Protein AF-0000000071360911 (afdb_homodimer)

Structure (mmCIF, N/CA/C/O backbone):
data_AF-0000000071360911-model_v1
#
loop_
_entity.id
_entity.type
_entity.pdbx_description
1 polymer 'Cystatin-like protein'
#
loop_
_atom_site.group_PDB
_atom_site.id
_atom_site.type_symbol
_atom_site.label_atom_id
_atom_site.label_alt_id
_atom_site.label_comp_id
_atom_site.label_asym_id
_atom_site.label_entity_id
_atom_site.label_seq_id
_atom_site.pdbx_PDB_ins_code
_atom_site.Cartn_x
_atom_site.Cartn_y
_atom_site.Cartn_z
_atom_site.occupancy
_atom_site.B_iso_or_equiv
_atom_site.auth_seq_id
_atom_site.auth_comp_id
_atom_site.auth_asym_id
_atom_site.auth_atom_id
_atom_site.pdbx_PDB_model_num
ATOM 1 N N . MET A 1 1 ? -23.578 -20.344 20.391 1 21.69 1 MET A N 1
ATOM 2 C CA . MET A 1 1 ? -23.25 -18.938 20.172 1 21.69 1 MET A CA 1
ATOM 3 C C . MET A 1 1 ? -22.406 -18.766 18.906 1 21.69 1 MET A C 1
ATOM 5 O O . MET A 1 1 ? -21.266 -19.25 18.859 1 21.69 1 MET A O 1
ATOM 9 N N . ARG A 1 2 ? -22.969 -18.875 17.734 1 25.45 2 ARG A N 1
ATOM 10 C CA . ARG A 1 2 ? -22.375 -18.75 16.422 1 25.45 2 ARG A CA 1
ATOM 11 C C . ARG A 1 2 ? -21.625 -17.438 16.266 1 25.45 2 ARG A C 1
ATOM 13 O O . ARG A 1 2 ? -22.188 -16.359 16.516 1 25.45 2 ARG A O 1
ATOM 20 N N . GLY A 1 3 ? -20.453 -17.375 16.688 1 26.23 3 GLY A N 1
ATOM 21 C CA . GLY A 1 3 ? -19.672 -16.156 16.641 1 26.23 3 GLY A CA 1
ATOM 22 C C . GLY A 1 3 ? -19.875 -15.367 15.352 1 26.23 3 GLY A C 1
ATOM 23 O O . GLY A 1 3 ? -19.766 -15.914 14.258 1 26.23 3 GLY A O 1
ATOM 24 N N . VAL A 1 4 ? -20.797 -14.438 15.438 1 27.3 4 VAL A N 1
ATOM 25 C CA . VAL A 1 4 ? -21.031 -13.469 14.367 1 27.3 4 VAL A CA 1
ATOM 26 C C . VAL A 1 4 ? -19.703 -12.906 13.875 1 27.3 4 VAL A C 1
ATOM 28 O O . VAL A 1 4 ? -18.938 -12.305 14.648 1 27.3 4 VAL A O 1
ATOM 31 N N . LEU A 1 5 ? -19.062 -13.656 13.188 1 29.39 5 LEU A N 1
ATOM 32 C CA . LEU A 1 5 ? -17.906 -13.07 12.5 1 29.39 5 LEU A CA 1
ATOM 33 C C . LEU A 1 5 ? -18.266 -11.703 11.922 1 29.39 5 LEU A C 1
ATOM 35 O O . LEU A 1 5 ? -19.141 -11.609 11.055 1 29.39 5 LEU A O 1
ATOM 39 N N . PHE A 1 6 ? -18.484 -10.766 12.82 1 28.78 6 PHE A N 1
ATOM 40 C CA . PHE A 1 6 ? -18.625 -9.391 12.359 1 28.78 6 PHE A CA 1
ATOM 41 C C . PHE A 1 6 ? -17.562 -9.07 11.305 1 28.78 6 PHE A C 1
ATOM 43 O O . PHE A 1 6 ? -16.375 -9.141 11.57 1 28.78 6 PHE A O 1
ATOM 50 N N . LEU A 1 7 ? -17.891 -9.5 10.18 1 31.52 7 LEU A N 1
ATOM 51 C CA . LEU A 1 7 ? -17.125 -9.023 9.031 1 31.52 7 LEU A CA 1
ATOM 52 C C . LEU A 1 7 ? -16.984 -7.508 9.062 1 31.52 7 LEU A C 1
ATOM 54 O O . LEU A 1 7 ? -17.953 -6.785 8.805 1 31.52 7 LEU A O 1
ATOM 58 N N . LEU A 1 8 ? -16.406 -6.953 10.156 1 31.02 8 LEU A N 1
ATOM 59 C CA . LEU A 1 8 ? -16.172 -5.512 10.141 1 31.02 8 LEU A CA 1
ATOM 60 C C . LEU A 1 8 ? -15.578 -5.074 8.812 1 31.02 8 LEU A C 1
ATOM 62 O O . LEU A 1 8 ? -14.516 -5.562 8.414 1 31.02 8 LEU A O 1
ATOM 66 N N . ASN A 1 9 ? -16.484 -4.762 7.859 1 34.91 9 ASN A N 1
ATOM 67 C CA . ASN A 1 9 ? -16.172 -4.113 6.59 1 34.91 9 ASN A CA 1
ATOM 68 C C . ASN A 1 9 ? -15.312 -2.871 6.793 1 34.91 9 ASN A C 1
ATOM 70 O O . ASN A 1 9 ? -15.742 -1.906 7.426 1 34.91 9 ASN A O 1
ATOM 74 N N . ALA A 1 10 ? -14.094 -3.059 7.191 1 35.81 10 ALA A N 1
ATOM 75 C CA . ALA A 1 10 ? -13.336 -1.811 7.164 1 35.81 10 ALA A CA 1
ATOM 76 C C . ALA A 1 10 ? -13.555 -1.058 5.855 1 35.81 10 ALA A C 1
ATOM 78 O O . ALA A 1 10 ? -13.414 -1.63 4.773 1 35.81 10 ALA A O 1
ATOM 79 N N . LEU A 1 11 ? -14.5 -0.036 5.77 1 37.62 11 LEU A N 1
ATOM 80 C CA . LEU A 1 11 ? -14.773 0.922 4.703 1 37.62 11 LEU A CA 1
ATOM 81 C C . LEU A 1 11 ? -13.484 1.603 4.242 1 37.62 11 LEU A C 1
ATOM 83 O O . LEU A 1 11 ? -12.805 2.258 5.035 1 37.62 11 LEU A O 1
ATOM 87 N N . ILE A 1 12 ? -12.633 0.809 3.518 1 42.09 12 ILE A N 1
ATOM 88 C CA . ILE A 1 12 ? -11.57 1.639 2.949 1 42.09 12 ILE A CA 1
ATOM 89 C C . ILE A 1 12 ? -12.172 2.611 1.936 1 42.09 12 ILE A C 1
ATOM 91 O O . ILE A 1 12 ? -12.781 2.191 0.947 1 42.09 12 ILE A O 1
ATOM 95 N N . LEU A 1 13 ? -12.773 3.764 2.428 1 40.56 13 LEU A N 1
ATOM 96 C CA . LEU A 1 13 ? -13.148 4.844 1.522 1 40.56 13 LEU A CA 1
ATOM 97 C C . LEU A 1 13 ? -11.945 5.32 0.713 1 40.56 13 LEU A C 1
ATOM 99 O O . LEU A 1 13 ? -11.008 5.891 1.268 1 40.56 13 LEU A O 1
ATOM 103 N N . LEU A 1 14 ? -11.742 4.387 -0.35 1 42 14 LEU A N 1
ATOM 104 C CA . LEU A 1 14 ? -10.75 4.973 -1.246 1 42 14 LEU A CA 1
ATOM 105 C C . LEU A 1 14 ? -11.211 6.336 -1.754 1 42 14 LEU A C 1
ATOM 107 O O . LEU A 1 14 ? -12.258 6.441 -2.395 1 42 14 LEU A O 1
ATOM 111 N N . GLU A 1 15 ? -11.188 7.332 -0.944 1 39.94 15 GLU A N 1
ATOM 112 C CA . GLU A 1 15 ? -11.57 8.68 -1.357 1 39.94 15 GLU A CA 1
ATOM 113 C C . GLU A 1 15 ? -11.211 8.938 -2.816 1 39.94 15 GLU A C 1
ATOM 115 O O . GLU A 1 15 ? -10.281 8.32 -3.348 1 39.94 15 GLU A O 1
ATOM 120 N N . SER A 1 16 ? -12.047 9.672 -3.535 1 39.38 16 SER A N 1
ATOM 121 C CA . SER A 1 16 ? -12.125 10.117 -4.926 1 39.38 16 SER A CA 1
ATOM 122 C C . SER A 1 16 ? -10.734 10.391 -5.496 1 39.38 16 SER A C 1
ATOM 124 O O . SER A 1 16 ? -9.812 10.719 -4.758 1 39.38 16 SER A O 1
ATOM 126 N N . THR A 1 17 ? -10.461 9.836 -6.707 1 40.56 17 THR A N 1
ATOM 127 C CA . THR A 1 17 ? -9.336 9.703 -7.629 1 40.56 17 THR A CA 1
ATOM 128 C C . THR A 1 17 ? -8.531 11 -7.691 1 40.56 17 THR A C 1
ATOM 130 O O . THR A 1 17 ? -7.371 10.992 -8.109 1 40.56 17 THR A O 1
ATOM 133 N N . LYS A 1 18 ? -9.195 12.188 -7.895 1 47.28 18 LYS A N 1
ATOM 134 C CA . LYS A 1 18 ? -8.133 13.188 -7.98 1 47.28 18 LYS A CA 1
ATOM 135 C C . LYS A 1 18 ? -7.266 13.18 -6.723 1 47.28 18 LYS A C 1
ATOM 137 O O . LYS A 1 18 ? -7.781 13.094 -5.605 1 47.28 18 LYS A O 1
ATOM 142 N N . GLY A 1 19 ? -6.164 12.461 -6.852 1 56.34 19 GLY A N 1
ATOM 143 C CA . GLY A 1 19 ? -5.289 12.492 -5.688 1 56.34 19 GLY A CA 1
ATOM 144 C C . GLY A 1 19 ? -5.539 13.68 -4.785 1 56.34 19 GLY A C 1
ATOM 145 O O . GLY A 1 19 ? -5.543 14.828 -5.246 1 56.34 19 GLY A O 1
ATOM 146 N N . THR A 1 20 ? -6.332 13.453 -3.684 1 68.38 20 THR A N 1
ATOM 147 C CA . THR A 1 20 ? -6.543 14.477 -2.67 1 68.38 20 THR A CA 1
ATOM 148 C C . THR A 1 20 ? -5.23 15.164 -2.311 1 68.38 20 THR A C 1
ATOM 150 O O . THR A 1 20 ? -4.25 14.5 -1.964 1 68.38 20 THR A O 1
ATOM 153 N N . THR A 1 21 ? -5.188 16.531 -2.809 1 86.38 21 THR A N 1
ATOM 154 C CA . THR A 1 21 ? -4.008 17.297 -2.416 1 86.38 21 THR A CA 1
ATOM 155 C C . THR A 1 21 ? -4.141 17.797 -0.98 1 86.38 21 THR A C 1
ATOM 157 O O . THR A 1 21 ? -5.215 17.703 -0.383 1 86.38 21 THR A O 1
ATOM 160 N N . TYR A 1 22 ? -3.012 18.188 -0.464 1 94.38 22 TYR A N 1
ATOM 161 C CA . TYR A 1 22 ? -2.986 18.719 0.89 1 94.38 22 TYR A CA 1
ATOM 162 C C . TYR A 1 22 ? -4.031 19.828 1.057 1 94.38 22 TYR A C 1
ATOM 164 O O . TYR A 1 22 ? -4.715 19.891 2.08 1 94.38 22 TYR A O 1
ATOM 172 N N . ASP A 1 23 ? -4.227 20.656 0.014 1 92.25 23 ASP A N 1
ATOM 173 C CA . ASP A 1 23 ? -5.105 21.828 0.092 1 92.25 23 ASP A CA 1
ATOM 174 C C . ASP A 1 23 ? -6.574 21.406 0.067 1 92.25 23 ASP A C 1
ATOM 176 O O . ASP A 1 23 ? -7.453 22.188 0.437 1 92.25 23 ASP A O 1
ATOM 180 N N . ASP A 1 24 ? -6.863 20.203 -0.304 1 91.25 24 ASP A N 1
ATOM 181 C CA . ASP A 1 24 ? -8.227 19.688 -0.396 1 91.25 24 ASP A CA 1
ATOM 182 C C . ASP A 1 24 ? -8.68 19.078 0.928 1 91.25 24 ASP A C 1
ATOM 184 O O . ASP A 1 24 ? -9.859 18.781 1.111 1 91.25 24 ASP A O 1
ATOM 188 N N . LEU A 1 25 ? -7.785 18.984 1.859 1 93.5 25 LEU A N 1
ATOM 189 C CA . LEU A 1 25 ? -8.062 18.25 3.088 1 93.5 25 LEU A CA 1
ATOM 190 C C . LEU A 1 25 ? -8.945 19.062 4.023 1 93.5 25 LEU A C 1
ATOM 192 O O . LEU A 1 25 ? -8.781 20.281 4.133 1 93.5 25 LEU A O 1
ATOM 196 N N . ASP A 1 26 ? -9.914 18.391 4.629 1 91.44 26 ASP A N 1
ATOM 197 C CA . ASP A 1 26 ? -10.641 19.031 5.719 1 91.44 26 ASP A CA 1
ATOM 198 C C . ASP A 1 26 ? -9.758 19.172 6.961 1 91.44 26 ASP A C 1
ATOM 200 O O . ASP A 1 26 ? -8.641 18.656 6.992 1 91.44 26 ASP A O 1
ATOM 204 N N . ASP A 1 27 ? -10.273 19.828 7.949 1 93.62 27 ASP A N 1
ATOM 205 C CA . ASP A 1 27 ? -9.477 20.141 9.125 1 93.62 27 ASP A CA 1
ATOM 206 C C . ASP A 1 27 ? -9.016 18.875 9.844 1 93.62 27 ASP A C 1
ATOM 208 O O . ASP A 1 27 ? -7.871 18.781 10.281 1 93.62 27 ASP A O 1
ATOM 212 N N . HIS A 1 28 ? -9.883 17.906 9.938 1 92 28 HIS A N 1
ATOM 213 C CA . HIS A 1 28 ? -9.555 16.656 10.633 1 92 28 HIS A CA 1
ATOM 214 C C . HIS A 1 28 ? -8.43 15.914 9.922 1 92 28 HIS A C 1
ATOM 216 O O . HIS A 1 28 ? -7.43 15.547 10.539 1 92 28 HIS A O 1
ATOM 222 N N . ALA A 1 29 ? -8.617 15.766 8.609 1 92.94 29 ALA A N 1
ATOM 223 C CA . ALA A 1 29 ? -7.602 15.078 7.812 1 92.94 29 ALA A CA 1
ATOM 224 C C . ALA A 1 29 ? -6.289 15.859 7.805 1 92.94 29 ALA A C 1
ATOM 226 O O . ALA A 1 29 ? -5.211 15.266 7.852 1 92.94 29 ALA A O 1
ATOM 227 N N . ARG A 1 30 ? -6.371 17.141 7.812 1 96.44 30 ARG A N 1
ATOM 228 C CA . ARG A 1 30 ? -5.18 17.984 7.785 1 96.44 30 ARG A CA 1
ATOM 229 C C . ARG A 1 30 ? -4.363 17.828 9.062 1 96.44 30 ARG A C 1
ATOM 231 O O . ARG A 1 30 ? -3.133 17.766 9.016 1 96.44 30 ARG A O 1
ATOM 238 N N . ASN A 1 31 ? -5.039 17.75 10.133 1 96.88 31 ASN A N 1
ATOM 239 C CA . ASN A 1 31 ? -4.348 17.547 11.406 1 96.88 31 ASN A CA 1
ATOM 240 C C . ASN A 1 31 ? -3.604 16.219 11.422 1 96.88 31 ASN A C 1
ATOM 242 O O . ASN A 1 31 ? -2.457 16.141 11.875 1 96.88 31 ASN A O 1
ATOM 246 N N . ILE A 1 32 ? -4.223 15.188 10.898 1 97.12 32 ILE A N 1
ATOM 247 C CA . ILE A 1 32 ? -3.617 13.859 10.867 1 97.12 32 ILE A CA 1
ATOM 248 C C . ILE A 1 32 ? -2.404 13.867 9.938 1 97.12 32 ILE A C 1
ATOM 250 O O . ILE A 1 32 ? -1.351 13.32 10.281 1 97.12 32 ILE A O 1
ATOM 254 N N . VAL A 1 33 ? -2.562 14.531 8.781 1 97.75 33 VAL A N 1
ATOM 255 C CA . VAL A 1 33 ? -1.488 14.602 7.797 1 97.75 33 VAL A CA 1
ATOM 256 C C . VAL A 1 33 ? -0.31 15.383 8.367 1 97.75 33 VAL A C 1
ATOM 258 O O . VAL A 1 33 ? 0.847 15 8.188 1 97.75 33 VAL A O 1
ATOM 261 N N . ASN A 1 34 ? -0.558 16.453 9.102 1 98.38 34 ASN A N 1
ATOM 262 C CA . ASN A 1 34 ? 0.509 17.219 9.742 1 98.38 34 ASN A CA 1
ATOM 263 C C . ASN A 1 34 ? 1.27 16.375 10.758 1 98.38 34 ASN A C 1
ATOM 265 O O . ASN A 1 34 ? 2.5 16.422 10.812 1 98.38 34 ASN A O 1
ATOM 269 N N . LYS A 1 35 ? 0.549 15.609 11.539 1 98.31 35 LYS A N 1
ATOM 270 C CA . LYS A 1 35 ? 1.181 14.68 12.469 1 98.31 35 LYS A CA 1
ATOM 271 C C . LYS A 1 35 ? 2.045 13.664 11.727 1 98.31 35 LYS A C 1
ATOM 273 O O . LYS A 1 35 ? 3.154 13.344 12.164 1 98.31 35 LYS A O 1
ATOM 278 N N . ALA A 1 36 ? 1.501 13.148 10.609 1 98.5 36 ALA A N 1
ATOM 279 C CA . ALA A 1 36 ? 2.227 12.18 9.797 1 98.5 36 ALA A CA 1
ATOM 280 C C . ALA A 1 36 ? 3.518 12.773 9.242 1 98.5 36 ALA A C 1
ATOM 282 O O . ALA A 1 36 ? 4.559 12.117 9.227 1 98.5 36 ALA A O 1
ATOM 283 N N . ILE A 1 37 ? 3.473 14.023 8.758 1 98.62 37 ILE A N 1
ATOM 284 C CA . ILE A 1 37 ? 4.656 14.688 8.227 1 98.62 37 ILE A CA 1
ATOM 285 C C . ILE A 1 37 ? 5.719 14.805 9.312 1 98.62 37 ILE A C 1
ATOM 287 O O . ILE A 1 37 ? 6.887 14.484 9.086 1 98.62 37 ILE A O 1
ATOM 291 N N . GLU A 1 38 ? 5.316 15.203 10.461 1 97.94 38 GLU A N 1
ATOM 292 C CA . GLU A 1 38 ? 6.25 15.336 11.57 1 97.94 38 GLU A CA 1
ATOM 293 C C . GLU A 1 38 ? 6.867 13.992 11.938 1 97.94 38 GLU A C 1
ATOM 295 O O . GLU A 1 38 ? 8.094 13.867 12.031 1 97.94 38 GLU A O 1
ATOM 300 N N . LYS A 1 39 ? 6.047 12.984 12.102 1 97.88 39 LYS A N 1
ATOM 301 C CA . LYS A 1 39 ? 6.496 11.664 12.555 1 97.88 39 LYS A CA 1
ATOM 302 C C . LYS A 1 39 ? 7.375 10.992 11.508 1 97.88 39 LYS A C 1
ATOM 304 O O . LYS A 1 39 ? 8.414 10.422 11.836 1 97.88 39 LYS A O 1
ATOM 309 N N . ALA A 1 40 ? 6.934 11.055 10.219 1 98.44 40 ALA A N 1
ATOM 310 C CA . ALA A 1 40 ? 7.691 10.43 9.141 1 98.44 40 ALA A CA 1
ATOM 311 C C . ALA A 1 40 ? 9.094 11.031 9.039 1 98.44 40 ALA A C 1
ATOM 313 O O . ALA A 1 40 ? 10.062 10.312 8.797 1 98.44 40 ALA A O 1
ATOM 314 N N . ASN A 1 41 ? 9.195 12.336 9.109 1 98 41 ASN A N 1
ATOM 315 C CA . ASN A 1 41 ? 10.5 12.984 9.016 1 98 41 ASN A CA 1
ATOM 316 C C . ASN A 1 41 ? 11.367 12.664 10.227 1 98 41 ASN A C 1
ATOM 318 O O . ASN A 1 41 ? 12.594 12.562 10.109 1 98 41 ASN A O 1
ATOM 322 N N . LYS A 1 42 ? 10.773 12.5 11.359 1 96.38 42 LYS A N 1
ATOM 323 C CA . LYS A 1 42 ? 11.523 12.062 12.539 1 96.38 42 LYS A CA 1
ATOM 324 C C . LYS A 1 42 ? 12.047 10.641 12.359 1 96.38 42 LYS A C 1
ATOM 326 O O . LYS A 1 42 ? 13.203 10.352 12.664 1 96.38 42 LYS A O 1
ATOM 331 N N . ASP A 1 43 ? 11.188 9.766 11.82 1 95.38 43 ASP A N 1
ATOM 332 C CA . ASP A 1 43 ? 11.484 8.336 11.742 1 95.38 43 ASP A CA 1
ATOM 333 C C . ASP A 1 43 ? 12.406 8.031 10.562 1 95.38 43 ASP A C 1
ATOM 335 O O . ASP A 1 43 ? 13.266 7.156 10.656 1 95.38 43 ASP A O 1
ATOM 339 N N . TYR A 1 44 ? 12.203 8.797 9.414 1 95.56 44 TYR A N 1
ATOM 340 C CA . TYR A 1 44 ? 12.844 8.336 8.188 1 95.56 44 TYR A CA 1
ATOM 341 C C . TYR A 1 44 ? 13.438 9.5 7.402 1 95.56 44 TYR A C 1
ATOM 343 O O . TYR A 1 44 ? 14.07 9.297 6.367 1 95.56 44 TYR A O 1
ATOM 351 N N . GLY A 1 45 ? 13.141 10.648 7.801 1 90.75 45 GLY A N 1
ATOM 352 C CA . GLY A 1 45 ? 13.688 11.789 7.082 1 90.75 45 GLY A CA 1
ATOM 353 C C . GLY A 1 45 ? 15.195 11.898 7.191 1 90.75 45 GLY A C 1
ATOM 354 O O . GLY A 1 45 ? 15.727 12.281 8.234 1 90.75 45 GLY A O 1
ATOM 355 N N . LYS A 1 46 ? 15.891 11.227 6.188 1 86.88 46 LYS A N 1
ATOM 356 C CA . LYS A 1 46 ? 17.344 11.312 6.18 1 86.88 46 LYS A CA 1
ATOM 357 C C . LYS A 1 46 ? 17.828 12.266 5.09 1 86.88 46 LYS A C 1
ATOM 359 O O . LYS A 1 46 ? 18.203 11.828 4 1 86.88 46 LYS A O 1
ATOM 364 N N . GLY A 1 47 ? 17.812 13.578 5.281 1 90.88 47 GLY A N 1
ATOM 365 C CA . GLY A 1 47 ? 18.344 14.562 4.352 1 90.88 47 GLY A CA 1
ATOM 366 C C . GLY A 1 47 ? 17.266 15.281 3.564 1 90.88 47 GLY A C 1
ATOM 367 O O . GLY A 1 47 ? 17.328 16.5 3.385 1 90.88 47 GLY A O 1
ATOM 368 N N . LYS A 1 48 ? 16.281 14.438 3.09 1 94.88 48 LYS A N 1
ATOM 369 C CA . LYS A 1 48 ? 15.219 15.062 2.307 1 94.88 48 LYS A CA 1
ATOM 370 C C . LYS A 1 48 ? 13.922 15.164 3.113 1 94.88 48 LYS A C 1
ATOM 372 O O . LYS A 1 48 ? 13.648 14.305 3.959 1 94.88 48 LYS A O 1
ATOM 377 N N . HIS A 1 49 ? 13.219 16.172 2.881 1 98.12 49 HIS A N 1
ATOM 378 C CA . HIS A 1 49 ? 11.914 16.422 3.484 1 98.12 49 HIS A CA 1
ATOM 379 C C . HIS A 1 49 ? 10.875 15.43 2.967 1 98.12 49 HIS A C 1
ATOM 381 O O . HIS A 1 49 ? 10.742 15.242 1.755 1 98.12 49 HIS A O 1
ATOM 387 N N . LEU A 1 50 ? 10.211 14.734 3.885 1 98.44 50 LEU A N 1
ATOM 388 C CA . LEU A 1 50 ? 9.078 13.906 3.51 1 98.44 50 LEU A CA 1
ATOM 389 C C . LEU A 1 50 ? 7.77 14.68 3.646 1 98.44 50 LEU A C 1
ATOM 391 O O . LEU A 1 50 ? 7.555 15.375 4.645 1 98.44 50 LEU A O 1
ATOM 395 N N . ASP A 1 51 ? 6.879 14.562 2.605 1 98.25 51 ASP A N 1
ATOM 396 C CA . ASP A 1 51 ? 5.625 15.312 2.619 1 98.25 51 ASP A CA 1
ATOM 397 C C . ASP A 1 51 ? 4.461 14.438 2.148 1 98.25 51 ASP A C 1
ATOM 399 O O . ASP A 1 51 ? 4.664 13.289 1.757 1 98.25 51 ASP A O 1
ATOM 403 N N . PHE A 1 52 ? 3.295 14.984 2.258 1 98.25 52 PHE A N 1
ATOM 404 C CA . PHE A 1 52 ? 2.027 14.305 2.023 1 98.25 52 PHE A CA 1
ATOM 405 C C . PHE A 1 52 ? 1.897 13.883 0.564 1 98.25 52 PHE A C 1
ATOM 407 O O . PHE A 1 52 ? 2.02 14.719 -0.339 1 98.25 52 PHE A O 1
ATOM 414 N N . HIS A 1 53 ? 1.684 12.617 0.377 1 96.69 53 HIS A N 1
ATOM 415 C CA . HIS A 1 53 ? 1.423 12.133 -0.974 1 96.69 53 HIS A CA 1
ATOM 416 C C . HIS A 1 53 ? -0.058 11.828 -1.172 1 96.69 53 HIS A C 1
ATOM 418 O O . HIS A 1 53 ? -0.733 12.484 -1.965 1 96.69 53 HIS A O 1
ATOM 424 N N . ILE A 1 54 ? -0.572 10.898 -0.355 1 93.38 54 ILE A N 1
ATOM 425 C CA . ILE A 1 54 ? -1.976 10.523 -0.488 1 93.38 54 ILE A CA 1
ATOM 426 C C . ILE A 1 54 ? -2.475 9.922 0.823 1 93.38 54 ILE A C 1
ATOM 428 O O . ILE A 1 54 ? -1.677 9.492 1.662 1 93.38 54 ILE A O 1
ATOM 432 N N . ILE A 1 55 ? -3.777 10.008 1.043 1 92.88 55 ILE A N 1
ATOM 433 C CA . ILE A 1 55 ? -4.434 9.117 1.999 1 92.88 55 ILE A CA 1
ATOM 434 C C . ILE A 1 55 ? -4.812 7.812 1.312 1 92.88 55 ILE A C 1
ATOM 436 O O . ILE A 1 55 ? -5.703 7.785 0.46 1 92.88 55 ILE A O 1
ATOM 440 N N . ALA A 1 56 ? -4.141 6.758 1.708 1 90.19 56 ALA A N 1
ATOM 441 C CA . ALA A 1 56 ? -4.289 5.477 1.016 1 90.19 56 ALA A CA 1
ATOM 442 C C . ALA A 1 56 ? -5.531 4.734 1.495 1 90.19 56 ALA A C 1
ATOM 444 O O . ALA A 1 56 ? -6.203 4.066 0.707 1 90.19 56 ALA A O 1
ATOM 445 N N . ASN A 1 57 ? -5.766 4.773 2.789 1 85.38 57 ASN A N 1
ATOM 446 C CA . ASN A 1 57 ? -6.91 4.105 3.406 1 85.38 57 ASN A CA 1
ATOM 447 C C . ASN A 1 57 ? -7.535 4.969 4.5 1 85.38 57 ASN A C 1
ATOM 449 O O . ASN A 1 57 ? -6.828 5.688 5.207 1 85.38 57 ASN A O 1
ATOM 453 N N . ARG A 1 58 ? -8.852 4.852 4.527 1 84.19 58 ARG A N 1
ATOM 454 C CA . ARG A 1 58 ? -9.555 5.535 5.613 1 84.19 58 ARG A CA 1
ATOM 455 C C . ARG A 1 58 ? -10.836 4.801 5.984 1 84.19 58 ARG A C 1
ATOM 457 O O . ARG A 1 58 ? -11.547 4.305 5.113 1 84.19 58 ARG A O 1
ATOM 464 N N . ASN A 1 59 ? -11 4.625 7.293 1 80.5 59 ASN A N 1
ATOM 465 C CA . ASN A 1 59 ? -12.305 4.25 7.836 1 80.5 59 ASN A CA 1
ATOM 466 C C . ASN A 1 59 ? -12.664 5.094 9.055 1 80.5 59 ASN A C 1
ATOM 468 O O . ASN A 1 59 ? -12.078 6.152 9.281 1 80.5 59 ASN A O 1
ATOM 472 N N . ASN A 1 60 ? -13.719 4.742 9.766 1 77.19 60 ASN A N 1
ATOM 473 C CA . ASN A 1 60 ? -14.234 5.582 10.836 1 77.19 60 ASN A CA 1
ATOM 474 C C . ASN A 1 60 ? -13.203 5.77 11.945 1 77.19 60 ASN A C 1
ATOM 476 O O . ASN A 1 60 ? -13.219 6.777 12.656 1 77.19 60 ASN A O 1
ATOM 480 N N . ASN A 1 61 ? -12.281 4.816 11.984 1 83.88 61 ASN A N 1
ATOM 481 C CA . ASN A 1 61 ? -11.383 4.859 13.133 1 83.88 61 ASN A CA 1
ATOM 482 C C . ASN A 1 61 ? -9.922 4.957 12.703 1 83.88 61 ASN A C 1
ATOM 484 O O . ASN A 1 61 ? -9.023 4.977 13.547 1 83.88 61 ASN A O 1
ATOM 488 N N . MET A 1 62 ? -9.703 4.988 11.367 1 90.19 62 MET A N 1
ATOM 489 C CA . MET A 1 62 ? -8.312 4.844 10.938 1 90.19 62 MET A CA 1
ATOM 490 C C . MET A 1 62 ? -8.055 5.652 9.672 1 90.19 62 MET A C 1
ATOM 492 O O . MET A 1 62 ? -8.875 5.668 8.758 1 90.19 62 MET A O 1
ATOM 496 N N . VAL A 1 63 ? -6.945 6.348 9.617 1 92.88 63 VAL A N 1
ATOM 497 C CA . VAL A 1 63 ? -6.465 7.008 8.406 1 92.88 63 VAL A CA 1
ATOM 498 C C . VAL A 1 63 ? -5.035 6.566 8.109 1 92.88 63 VAL A C 1
ATOM 500 O O . VAL A 1 63 ? -4.164 6.629 8.977 1 92.88 63 VAL A O 1
ATOM 503 N N . ASN A 1 64 ? -4.738 6.055 6.934 1 94.25 64 ASN A N 1
ATOM 504 C CA . ASN A 1 64 ? -3.418 5.656 6.453 1 94.25 64 ASN A CA 1
ATOM 505 C C . ASN A 1 64 ? -2.857 6.668 5.457 1 94.25 64 ASN A C 1
ATOM 507 O O . ASN A 1 64 ? -3.395 6.828 4.359 1 94.25 64 ASN A O 1
ATOM 511 N N . VAL A 1 65 ? -1.825 7.332 5.848 1 96.5 65 VAL A N 1
ATOM 512 C CA . VAL A 1 65 ? -1.218 8.398 5.062 1 96.5 65 VAL A CA 1
ATOM 513 C C . VAL A 1 65 ? 0.097 7.914 4.457 1 96.5 65 VAL A C 1
ATOM 515 O O . VAL A 1 65 ? 0.939 7.348 5.16 1 96.5 65 VAL A O 1
ATOM 518 N N . ILE A 1 66 ? 0.269 8.117 3.127 1 97.19 66 ILE A N 1
ATOM 519 C CA . ILE A 1 66 ? 1.528 7.812 2.455 1 97.19 66 ILE A CA 1
ATOM 520 C C . ILE A 1 66 ? 2.305 9.109 2.213 1 97.19 66 ILE A C 1
ATOM 522 O O . ILE A 1 66 ? 1.746 10.094 1.725 1 97.19 66 ILE A O 1
ATOM 526 N N . LEU A 1 67 ? 3.561 9.094 2.598 1 97.75 67 LEU A N 1
ATOM 527 C CA . LEU A 1 67 ? 4.449 10.234 2.389 1 97.75 67 LEU A CA 1
ATOM 528 C C . LEU A 1 67 ? 5.605 9.859 1.47 1 97.75 67 LEU A C 1
ATOM 530 O O . LEU A 1 67 ? 6.004 8.688 1.411 1 97.75 67 LEU A O 1
ATOM 534 N N . ARG A 1 68 ? 6.125 10.859 0.794 1 97.44 68 ARG A N 1
ATOM 535 C CA . ARG A 1 68 ? 7.25 10.711 -0.123 1 97.44 68 ARG A CA 1
ATOM 536 C C . ARG A 1 68 ? 8.297 11.789 0.123 1 97.44 68 ARG A C 1
ATOM 538 O O . ARG A 1 68 ? 7.988 12.859 0.646 1 97.44 68 ARG A O 1
ATOM 545 N N . PRO A 1 69 ? 9.578 11.453 -0.274 1 97.81 69 PRO A N 1
ATOM 546 C CA . PRO A 1 69 ? 10.57 12.531 -0.234 1 97.81 69 PRO A CA 1
ATOM 547 C C . PRO A 1 69 ? 10.273 13.641 -1.238 1 97.81 69 PRO A C 1
ATOM 549 O O . PRO A 1 69 ? 9.562 13.422 -2.219 1 97.81 69 PRO A O 1
ATOM 552 N N . THR A 1 70 ? 10.766 14.82 -0.917 1 97.75 70 THR A N 1
ATOM 553 C CA . THR A 1 70 ? 10.586 15.969 -1.807 1 97.75 70 THR A CA 1
ATOM 554 C C . THR A 1 70 ? 11.938 16.438 -2.344 1 97.75 70 THR A C 1
ATOM 556 O O . THR A 1 70 ? 12.977 15.883 -2.008 1 97.75 70 THR A O 1
ATOM 559 N N . SER A 1 71 ? 11.914 17.422 -3.141 1 97.44 71 SER A N 1
ATOM 560 C CA . SER A 1 71 ? 13.094 18.062 -3.701 1 97.44 71 SER A CA 1
ATOM 561 C C . SER A 1 71 ? 13.82 18.906 -2.652 1 97.44 71 SER A C 1
ATOM 563 O O . SER A 1 71 ? 14.953 19.344 -2.875 1 97.44 71 SER A O 1
ATOM 565 N N . CYS A 1 72 ? 13.18 19.109 -1.525 1 97.5 72 CYS A N 1
ATOM 566 C CA . CYS A 1 72 ? 13.734 20 -0.514 1 97.5 72 CYS A CA 1
ATOM 567 C C . CYS A 1 72 ? 14.461 19.219 0.571 1 97.5 72 CYS A C 1
ATOM 569 O O . CYS A 1 72 ? 14.133 18.047 0.831 1 97.5 72 CYS A O 1
ATOM 571 N N . ASP A 1 73 ? 15.367 19.938 1.21 1 96.81 73 ASP A N 1
ATOM 572 C CA . ASP A 1 73 ? 16.047 19.359 2.357 1 96.81 73 ASP A CA 1
ATOM 573 C C . ASP A 1 73 ? 15.172 19.406 3.604 1 96.81 73 ASP A C 1
ATOM 575 O O . ASP A 1 73 ? 14.328 20.281 3.744 1 96.81 73 ASP A O 1
ATOM 579 N N . LYS A 1 74 ? 15.375 18.438 4.359 1 95.69 74 LYS A N 1
ATOM 580 C CA . LYS A 1 74 ? 14.656 18.359 5.633 1 95.69 74 LYS A CA 1
ATOM 581 C C . LYS A 1 74 ? 14.969 19.562 6.508 1 95.69 7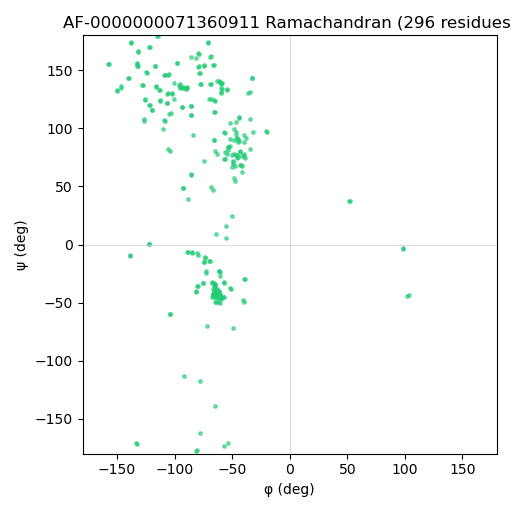4 LYS A C 1
ATOM 583 O O . LYS A 1 74 ? 16.109 20.016 6.566 1 95.69 74 LYS A O 1
ATOM 588 N N . LYS A 1 75 ? 13.945 20.078 7.145 1 92.31 75 LYS A N 1
ATOM 589 C CA . LYS A 1 75 ? 14.07 21.125 8.141 1 92.31 75 LYS A CA 1
ATOM 590 C C . LYS A 1 75 ? 13.289 20.797 9.406 1 92.31 75 LYS A C 1
ATOM 592 O O . LYS A 1 75 ? 12.391 19.953 9.375 1 92.31 75 LYS A O 1
ATOM 597 N N . THR A 1 76 ? 13.75 21.359 10.516 1 91.06 76 THR A N 1
ATOM 598 C CA . THR A 1 76 ? 13.016 21.25 11.773 1 91.06 76 THR A CA 1
ATOM 599 C C . THR A 1 76 ? 12.484 22.609 12.211 1 91.06 76 THR A C 1
ATOM 601 O O . THR A 1 76 ? 13.227 23.578 12.281 1 91.06 76 THR A O 1
ATOM 604 N N . PRO A 1 77 ? 11.125 22.672 12.43 1 93.44 77 PRO A N 1
ATOM 605 C CA . PRO A 1 77 ? 10.156 21.578 12.422 1 93.44 77 PRO A CA 1
ATOM 606 C C . PRO A 1 77 ? 9.75 21.156 11.016 1 93.44 77 PRO A C 1
ATOM 608 O O . PRO A 1 77 ? 9.859 21.953 10.078 1 93.44 77 PRO A O 1
ATOM 611 N N . SER A 1 78 ? 9.344 19.891 10.898 1 96.25 78 SER A N 1
ATOM 612 C CA . SER A 1 78 ? 8.867 19.422 9.609 1 96.25 78 SER A CA 1
ATOM 613 C C . SER A 1 78 ? 7.387 19.719 9.414 1 96.25 78 SER A C 1
ATOM 615 O O . SER A 1 78 ? 6.547 19.281 10.203 1 96.25 78 SER A O 1
ATOM 617 N N . VAL A 1 79 ? 7.086 20.5 8.406 1 97.44 79 VAL A N 1
ATOM 618 C CA . VAL A 1 79 ? 5.719 20.875 8.07 1 97.44 79 VAL A CA 1
ATOM 619 C C . VAL A 1 79 ? 5.473 20.672 6.578 1 97.44 79 VAL A C 1
ATOM 621 O O . VAL A 1 79 ? 6.41 20.422 5.82 1 97.44 79 VAL A O 1
ATOM 624 N N . HIS A 1 80 ? 4.203 20.703 6.242 1 98 80 HIS A N 1
ATOM 625 C CA . HIS A 1 80 ? 3.881 20.641 4.82 1 98 80 HIS A CA 1
ATOM 626 C C . HIS A 1 80 ? 4.531 21.797 4.055 1 98 80 HIS A C 1
ATOM 628 O O . HIS A 1 80 ? 4.496 22.938 4.508 1 98 80 HIS A O 1
ATOM 634 N N . ARG A 1 81 ? 5.137 21.484 2.932 1 97.19 81 ARG A N 1
ATOM 635 C CA . ARG A 1 81 ? 5.805 22.469 2.1 1 97.19 81 ARG A CA 1
ATOM 636 C C . ARG A 1 81 ? 5.301 22.422 0.662 1 97.19 81 ARG A C 1
ATOM 638 O O . ARG A 1 81 ? 5.734 21.562 -0.119 1 97.19 81 ARG A O 1
ATOM 645 N N . LYS A 1 82 ? 4.527 23.391 0.268 1 94.31 82 LYS A N 1
ATOM 646 C CA . LYS A 1 82 ? 3.865 23.406 -1.033 1 94.31 82 LYS A CA 1
ATOM 647 C C . LYS A 1 82 ? 4.867 23.672 -2.154 1 94.31 82 LYS A C 1
ATOM 649 O O . LYS A 1 82 ? 4.633 23.281 -3.303 1 94.31 82 LYS A O 1
ATOM 654 N N . ASP A 1 83 ? 5.984 24.281 -1.828 1 95.5 83 ASP A N 1
ATOM 655 C CA . ASP A 1 83 ? 6.965 24.672 -2.84 1 95.5 83 ASP A CA 1
ATOM 656 C C . ASP A 1 83 ? 7.902 23.5 -3.16 1 95.5 83 ASP A C 1
ATOM 658 O O . ASP A 1 83 ? 8.719 23.594 -4.078 1 95.5 83 ASP A O 1
ATOM 662 N N . CYS A 1 84 ? 7.816 22.391 -2.42 1 97.19 84 CYS A N 1
ATOM 663 C CA . CYS A 1 84 ? 8.656 21.234 -2.643 1 97.19 84 CYS A CA 1
ATOM 664 C C . CYS A 1 84 ? 7.949 20.203 -3.52 1 97.19 84 CYS A C 1
ATOM 666 O O . CYS A 1 84 ? 6.754 19.953 -3.346 1 97.19 84 CYS A O 1
ATOM 668 N N . THR A 1 85 ? 8.617 19.656 -4.488 1 96.88 85 THR A N 1
ATOM 669 C CA . THR A 1 85 ? 8.031 18.656 -5.387 1 96.88 85 THR A CA 1
ATOM 670 C C . THR A 1 85 ? 8.242 17.25 -4.852 1 96.88 85 THR A C 1
ATOM 672 O O . THR A 1 85 ? 9.352 16.891 -4.438 1 96.88 85 THR A O 1
ATOM 675 N N . LEU A 1 86 ? 7.164 16.469 -4.879 1 96.25 86 LEU A N 1
ATOM 676 C CA . LEU A 1 86 ? 7.266 15.078 -4.438 1 96.25 86 LEU A CA 1
ATOM 677 C C . LEU A 1 86 ? 8.102 14.258 -5.41 1 96.25 86 LEU A C 1
ATOM 679 O O . LEU A 1 86 ? 7.992 14.422 -6.629 1 96.25 86 LEU A O 1
ATOM 683 N N . GLN A 1 87 ? 8.898 13.453 -4.828 1 95.31 87 GLN A N 1
ATOM 684 C CA . GLN A 1 87 ? 9.703 12.547 -5.633 1 95.31 87 GLN A CA 1
ATOM 685 C C . GLN A 1 87 ? 9.227 11.109 -5.492 1 95.31 87 GLN A C 1
ATOM 687 O O . GLN A 1 87 ? 8.797 10.688 -4.41 1 95.31 87 GLN A O 1
ATOM 692 N N . ASN A 1 88 ? 9.336 10.359 -6.586 1 92.31 88 ASN A N 1
ATOM 693 C CA . ASN A 1 88 ? 8.961 8.953 -6.578 1 92.31 88 ASN A CA 1
ATOM 694 C C . ASN A 1 88 ? 10.156 8.055 -6.258 1 92.31 88 ASN A C 1
ATOM 696 O O . ASN A 1 88 ? 10.469 7.141 -7.016 1 92.31 88 ASN A O 1
ATOM 700 N N . THR A 1 89 ? 10.859 8.43 -5.188 1 92.25 89 THR A N 1
ATOM 701 C CA . THR A 1 89 ? 12.016 7.684 -4.707 1 92.25 89 THR A CA 1
ATOM 702 C C . THR A 1 89 ? 11.812 7.238 -3.26 1 92.25 89 THR A C 1
ATOM 704 O O . THR A 1 89 ? 10.812 7.594 -2.631 1 92.25 89 THR A O 1
ATOM 707 N N . ALA A 1 90 ? 12.688 6.391 -2.795 1 91.75 90 ALA A N 1
ATOM 708 C CA . ALA A 1 90 ? 12.664 5.98 -1.393 1 91.75 90 ALA A CA 1
ATOM 709 C C . ALA A 1 90 ? 13.195 7.09 -0.489 1 91.75 90 ALA A C 1
ATOM 711 O O . ALA A 1 90 ? 14 7.918 -0.92 1 91.75 90 ALA A O 1
ATOM 712 N N . PRO A 1 91 ? 12.852 7.133 0.618 1 96.19 91 PRO A N 1
ATOM 713 C CA . PRO A 1 91 ? 11.891 6.215 1.235 1 96.19 91 PRO A CA 1
ATOM 714 C C . PRO A 1 91 ? 10.445 6.695 1.101 1 96.19 91 PRO A C 1
ATOM 716 O O . PRO A 1 91 ? 10.156 7.875 1.317 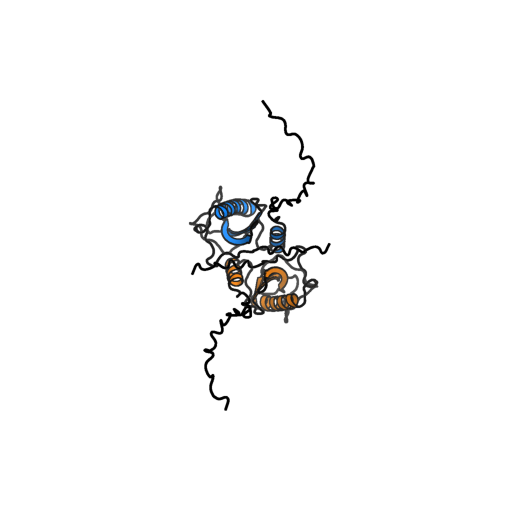1 96.19 91 PRO A O 1
ATOM 719 N N . GLN A 1 92 ? 9.539 5.777 0.72 1 96.56 92 GLN A N 1
ATOM 720 C CA . GLN A 1 92 ? 8.117 6.039 0.892 1 96.56 92 GLN A CA 1
ATOM 721 C C . GLN A 1 92 ? 7.602 5.441 2.199 1 96.56 92 GLN A C 1
ATOM 723 O O . GLN A 1 92 ? 7.984 4.332 2.572 1 96.56 92 GLN A O 1
ATOM 728 N N . VAL A 1 93 ? 6.758 6.254 2.857 1 97.94 93 VAL A N 1
ATOM 729 C CA . VAL A 1 93 ? 6.453 5.945 4.25 1 97.94 93 VAL A CA 1
ATOM 730 C C . VAL A 1 93 ? 4.941 5.906 4.453 1 97.94 93 VAL A C 1
ATOM 732 O O . VAL A 1 93 ? 4.215 6.738 3.91 1 97.94 93 VAL A O 1
ATOM 735 N N . SER A 1 94 ? 4.52 4.891 5.207 1 97 94 SER A N 1
ATOM 736 C CA . SER A 1 94 ? 3.123 4.758 5.609 1 97 94 SER A CA 1
ATOM 737 C C . SER A 1 94 ? 2.939 5.09 7.086 1 97 94 SER A C 1
ATOM 739 O O . SER A 1 94 ? 3.598 4.504 7.945 1 97 94 SER A O 1
ATOM 741 N N . CYS A 1 95 ? 2.121 6.039 7.355 1 98.38 95 CYS A N 1
ATOM 742 C CA . CYS A 1 95 ? 1.743 6.402 8.719 1 98.38 95 CYS A CA 1
ATOM 743 C C . CYS A 1 95 ? 0.259 6.156 8.953 1 98.38 95 CYS A C 1
ATOM 745 O O . CYS A 1 95 ? -0.574 6.48 8.109 1 98.38 95 CYS A O 1
ATOM 747 N N . ILE A 1 96 ? -0.033 5.594 10.094 1 96.62 96 ILE A N 1
ATOM 748 C CA . ILE A 1 96 ? -1.41 5.215 10.391 1 96.62 96 ILE A CA 1
ATOM 749 C C . ILE A 1 96 ? -1.874 5.906 11.672 1 96.62 96 ILE A C 1
ATOM 751 O O . ILE A 1 96 ? -1.224 5.797 12.711 1 96.62 96 ILE A O 1
ATOM 755 N N . ASP A 1 97 ? -2.902 6.68 11.523 1 96.75 97 ASP A N 1
ATOM 756 C CA . ASP A 1 97 ? -3.598 7.238 12.68 1 96.75 97 ASP A CA 1
ATOM 757 C C . ASP A 1 97 ? -4.777 6.359 13.086 1 96.75 97 ASP A C 1
ATOM 759 O O . ASP A 1 97 ? -5.684 6.121 12.289 1 96.75 97 ASP A O 1
ATOM 763 N N . CYS A 1 98 ? -4.691 5.852 14.281 1 94.56 98 CYS A N 1
ATOM 764 C CA . CYS A 1 98 ? -5.781 5.059 14.852 1 94.56 98 CYS A CA 1
ATOM 765 C C . CYS A 1 98 ? -6.488 5.824 15.961 1 94.56 98 CYS A C 1
ATOM 767 O O . CYS A 1 98 ? -5.957 5.957 17.062 1 94.56 98 CYS A O 1
ATOM 769 N N . GLU A 1 99 ? -7.715 6.332 15.711 1 89.38 99 GLU A N 1
ATOM 770 C CA . GLU A 1 99 ? -8.539 7.055 16.672 1 89.38 99 GLU A CA 1
ATOM 771 C C . GLU A 1 99 ? -7.758 8.195 17.312 1 89.38 99 GLU A C 1
ATOM 773 O O . GLU A 1 99 ? -7.766 8.336 18.547 1 89.38 99 GLU A O 1
ATOM 778 N N . GLY A 1 100 ? -6.953 8.805 16.516 1 91.12 100 GLY A N 1
ATOM 779 C CA . GLY A 1 100 ? -6.266 10 16.984 1 91.12 100 GLY A CA 1
ATOM 780 C C . GLY A 1 100 ? -4.848 9.727 17.453 1 91.12 100 GLY A C 1
ATOM 781 O O . GLY A 1 100 ? -4.109 10.648 17.797 1 91.12 100 GLY A O 1
ATOM 782 N N . THR A 1 101 ? -4.461 8.422 17.422 1 94.19 101 THR A N 1
ATOM 783 C CA . THR A 1 101 ? -3.119 8.055 17.875 1 94.19 101 THR A CA 1
ATOM 784 C C . THR A 1 101 ? -2.287 7.539 16.703 1 94.19 101 THR A C 1
ATOM 786 O O . THR A 1 101 ? -2.75 6.695 15.93 1 94.19 101 THR A O 1
ATOM 789 N N . MET A 1 102 ? -1.073 8.055 16.609 1 95.62 102 MET A N 1
ATOM 790 C CA . MET A 1 102 ? -0.178 7.641 15.539 1 95.62 102 MET A CA 1
ATOM 791 C C . MET A 1 102 ? 1.091 7.008 16.094 1 95.62 102 MET A C 1
ATOM 793 O O . MET A 1 102 ? 1.826 7.648 16.859 1 95.62 102 MET A O 1
ATOM 797 N N . LYS A 1 103 ? 1.289 5.746 15.82 1 92.62 103 LYS A N 1
ATOM 798 C CA . LYS A 1 103 ? 2.518 5.039 16.172 1 92.62 103 LYS A CA 1
ATOM 799 C C . LYS A 1 103 ? 3.619 5.309 15.148 1 92.62 103 LYS A C 1
ATOM 801 O O . LYS A 1 103 ? 3.467 6.164 14.273 1 92.62 103 LYS A O 1
ATOM 806 N N . GLN A 1 104 ? 4.738 4.668 15.359 1 96.12 104 GLN A N 1
ATOM 807 C CA . GLN A 1 104 ? 5.863 4.797 14.438 1 96.12 104 GLN A CA 1
ATOM 808 C C . GLN A 1 104 ? 5.445 4.473 13.008 1 96.12 104 GLN A C 1
ATOM 810 O O . GLN A 1 104 ? 4.742 3.488 12.773 1 96.12 104 GLN A O 1
ATOM 815 N N . CYS A 1 105 ? 5.859 5.336 12.062 1 98.31 105 CYS A N 1
ATOM 816 C CA . CYS A 1 105 ? 5.582 5.082 10.656 1 98.31 105 CYS A CA 1
ATOM 817 C C . CYS A 1 105 ? 6.387 3.893 10.148 1 98.31 105 CYS A C 1
ATOM 819 O O . CYS A 1 105 ? 7.309 3.428 10.82 1 98.31 105 CYS A O 1
ATOM 821 N N . LEU A 1 106 ? 5.945 3.359 9.047 1 97.69 106 LEU A N 1
ATOM 822 C CA . LEU A 1 106 ? 6.582 2.195 8.438 1 97.69 106 LEU A CA 1
ATOM 823 C C . LEU A 1 106 ? 6.984 2.488 6.996 1 97.69 106 LEU A C 1
ATOM 825 O O . LEU A 1 106 ? 6.336 3.287 6.316 1 97.69 106 LEU A O 1
ATOM 829 N N . LEU A 1 107 ? 8.102 1.834 6.59 1 97.25 107 LEU A N 1
ATOM 830 C CA . LEU A 1 107 ? 8.383 1.867 5.16 1 97.25 107 LEU A CA 1
ATOM 831 C C . LEU A 1 107 ? 7.266 1.2 4.367 1 97.25 107 LEU A C 1
ATOM 833 O O . LEU A 1 107 ? 6.738 0.165 4.781 1 97.25 107 LEU A O 1
ATOM 837 N N . LEU A 1 108 ? 6.922 1.782 3.229 1 95.88 108 LEU A N 1
ATOM 838 C CA . LEU A 1 108 ? 5.812 1.299 2.41 1 95.88 108 LEU A CA 1
ATOM 839 C C . LEU A 1 108 ? 6.016 -0.164 2.029 1 95.88 108 LEU A C 1
ATOM 841 O O . LEU A 1 108 ? 5.051 -0.923 1.927 1 95.88 108 LEU A O 1
ATOM 845 N N . ARG A 1 109 ? 7.219 -0.581 1.852 1 93.12 109 ARG A N 1
ATOM 846 C CA . ARG A 1 109 ? 7.508 -1.939 1.403 1 93.12 109 ARG A CA 1
ATOM 847 C C . ARG A 1 109 ? 7.176 -2.957 2.49 1 93.12 109 ARG A C 1
ATOM 849 O O . ARG A 1 109 ? 7.145 -4.16 2.232 1 93.12 109 ARG A O 1
ATOM 856 N N . LYS A 1 110 ? 6.973 -2.488 3.729 1 94.5 110 LYS A N 1
ATOM 857 C CA . LYS A 1 110 ? 6.574 -3.387 4.809 1 94.5 110 LYS A CA 1
ATOM 858 C C . LYS A 1 110 ? 5.059 -3.572 4.836 1 94.5 110 LYS A C 1
ATOM 860 O O . LYS A 1 110 ? 4.418 -3.326 5.859 1 94.5 110 LYS A O 1
ATOM 865 N N . THR A 1 111 ? 4.551 -4.09 3.74 1 91.75 111 THR A N 1
ATOM 866 C CA . THR A 1 111 ? 3.115 -4.145 3.484 1 91.75 111 THR A CA 1
ATOM 867 C C . THR A 1 111 ? 2.416 -5.031 4.512 1 91.75 111 THR A C 1
ATOM 869 O O . THR A 1 111 ? 1.31 -4.719 4.953 1 91.75 111 THR A O 1
ATOM 872 N N . ASP A 1 112 ? 3.033 -6.156 4.93 1 88.81 112 ASP A N 1
ATOM 873 C CA . ASP A 1 112 ? 2.41 -7.059 5.891 1 88.81 112 ASP A CA 1
ATOM 874 C C . ASP A 1 112 ? 2.238 -6.383 7.25 1 88.81 112 ASP A C 1
ATOM 876 O O . ASP A 1 112 ? 1.18 -6.488 7.871 1 88.81 112 ASP A O 1
ATOM 880 N N . GLU A 1 113 ? 3.283 -5.711 7.68 1 92.81 113 GLU A N 1
ATOM 881 C CA . GLU A 1 113 ? 3.205 -4.996 8.953 1 92.81 113 GLU A CA 1
ATOM 882 C C . GLU A 1 113 ? 2.186 -3.863 8.883 1 92.81 113 GLU A C 1
ATOM 884 O O . GLU A 1 113 ? 1.464 -3.609 9.852 1 92.81 113 GLU A O 1
ATOM 889 N N . ILE A 1 114 ? 2.146 -3.137 7.77 1 93.81 114 ILE A N 1
ATOM 890 C CA . ILE A 1 114 ? 1.19 -2.055 7.566 1 93.81 114 ILE A CA 1
ATOM 891 C C . ILE A 1 114 ? -0.233 -2.6 7.652 1 93.81 114 ILE A C 1
ATOM 893 O O . ILE A 1 114 ? -1.075 -2.047 8.359 1 93.81 114 ILE A O 1
ATOM 897 N N . GLN A 1 115 ? -0.491 -3.686 7.008 1 88.69 115 GLN A N 1
ATOM 898 C CA . GLN A 1 115 ? -1.816 -4.297 7.023 1 88.69 115 GLN A CA 1
ATOM 899 C C . GLN A 1 115 ? -2.207 -4.73 8.43 1 88.69 115 GLN A C 1
ATOM 901 O O . GLN A 1 115 ? -3.344 -4.523 8.859 1 88.69 115 GLN A O 1
ATOM 906 N N . LYS A 1 116 ? -1.278 -5.359 9.078 1 88.88 116 LYS A N 1
ATOM 907 C CA . LYS A 1 116 ? -1.536 -5.797 10.453 1 88.88 116 LYS A CA 1
ATOM 908 C C . LYS A 1 116 ? -1.919 -4.617 11.344 1 88.88 116 LYS A C 1
ATOM 910 O O . LYS A 1 116 ? -2.877 -4.703 12.117 1 88.88 116 LYS A O 1
ATOM 915 N N . ARG A 1 117 ? -1.173 -3.561 11.203 1 91.06 117 ARG A N 1
ATOM 916 C CA . ARG A 1 117 ? -1.439 -2.377 12.016 1 91.06 117 ARG A CA 1
ATOM 917 C C . ARG A 1 117 ? -2.811 -1.792 11.695 1 91.06 117 ARG A C 1
ATOM 919 O O . ARG A 1 117 ? -3.518 -1.328 12.594 1 91.06 117 ARG A O 1
ATOM 926 N N . MET A 1 118 ? -3.158 -1.752 10.477 1 88.94 118 MET A N 1
ATOM 927 C CA . MET A 1 118 ? -4.457 -1.212 10.086 1 88.94 118 MET A CA 1
ATOM 928 C C . MET A 1 118 ? -5.59 -2.08 10.617 1 88.94 118 MET A C 1
ATOM 930 O O . MET A 1 118 ? -6.609 -1.563 11.078 1 88.94 118 MET A O 1
ATOM 934 N N . LYS A 1 119 ? -5.402 -3.352 10.711 1 83.75 119 LYS A N 1
ATOM 935 C CA . LYS A 1 119 ? -6.418 -4.285 11.188 1 83.75 119 LYS A CA 1
ATOM 936 C C . LYS A 1 119 ? -6.574 -4.203 12.703 1 83.75 119 LYS A C 1
ATOM 938 O O . LYS A 1 119 ? -7.648 -4.48 13.242 1 83.75 119 LYS A O 1
ATOM 943 N N . GLU A 1 120 ? -5.527 -3.941 13.297 1 85.12 120 GLU A N 1
ATOM 944 C CA . GLU A 1 120 ? -5.516 -3.932 14.758 1 85.12 120 GLU A CA 1
ATOM 945 C C . GLU A 1 120 ? -6.07 -2.619 15.305 1 85.12 120 GLU A C 1
ATOM 947 O O . GLU A 1 120 ? -6.242 -2.471 16.516 1 85.12 120 GLU A O 1
ATOM 952 N N . CYS A 1 121 ? -6.309 -1.684 14.375 1 83.81 121 CYS A N 1
ATOM 953 C CA . CYS A 1 121 ? -6.91 -0.448 14.859 1 83.81 121 CYS A CA 1
ATOM 954 C C . CYS A 1 121 ? -8.32 -0.697 15.391 1 83.81 121 CYS A C 1
ATOM 956 O O . CYS A 1 121 ? -9.164 -1.247 14.68 1 83.81 121 CYS A O 1
ATOM 958 N N . PRO A 1 122 ? -8.5 -0.503 16.719 1 67.19 122 PRO A N 1
ATOM 959 C CA . PRO A 1 122 ? -9.766 -0.838 17.375 1 67.19 122 PRO A CA 1
ATOM 960 C C . PRO A 1 122 ? -10.953 -0.07 16.797 1 67.19 122 PRO A C 1
ATOM 962 O O . PRO A 1 122 ? -10.805 1.088 16.406 1 67.19 122 PRO A O 1
ATOM 965 N N . PRO A 1 123 ? -12.023 -0.84 16.5 1 60.16 123 PRO A N 1
ATOM 966 C CA . PRO A 1 123 ? -13.227 -0.078 16.156 1 60.16 123 PRO A CA 1
ATOM 967 C C . PRO A 1 123 ? -13.695 0.832 17.281 1 60.16 123 PRO A C 1
ATOM 969 O O . PRO A 1 123 ? -13.375 0.586 18.453 1 60.16 123 PRO A O 1
ATOM 972 N N . LYS A 1 124 ? -14.133 2.055 16.922 1 53.97 124 LYS A N 1
ATOM 973 C CA . LYS A 1 124 ? -14.758 2.828 17.984 1 53.97 124 LYS A CA 1
ATOM 974 C C . LYS A 1 124 ? -15.852 2.025 18.672 1 53.97 124 LYS A C 1
ATOM 976 O O . LYS A 1 124 ? -16.766 1.513 18.016 1 53.97 124 LYS A O 1
ATOM 981 N N . TYR A 1 125 ? -15.484 1.232 19.625 1 47.75 125 TYR A N 1
ATOM 982 C CA . TYR A 1 125 ? -16.625 0.81 20.438 1 47.75 125 TYR A CA 1
ATOM 983 C C . TYR A 1 125 ? -17.469 2.008 20.844 1 47.75 125 TYR A C 1
ATOM 985 O O . TYR A 1 125 ? -16.969 2.957 21.453 1 47.75 125 TYR A O 1
ATOM 993 N N . ASN A 1 126 ? -18.219 2.439 19.953 1 43.12 126 ASN A N 1
ATOM 994 C CA . ASN A 1 126 ? -19.172 3.324 20.609 1 43.12 126 ASN A CA 1
ATOM 995 C C . ASN A 1 126 ? -19.781 2.676 21.859 1 43.12 126 ASN A C 1
ATOM 997 O O . ASN A 1 126 ? -20.406 1.615 21.766 1 43.12 126 ASN A O 1
ATOM 1001 N N . PRO A 1 127 ? -19.141 2.885 22.969 1 38.88 127 PRO A N 1
ATOM 1002 C CA . PRO A 1 127 ? -19.844 2.387 24.156 1 38.88 127 PRO A CA 1
ATOM 1003 C C . PRO A 1 127 ? -21.344 2.627 24.109 1 38.88 127 PRO A C 1
ATOM 1005 O O . PRO A 1 127 ? -22.078 2.203 25 1 38.88 127 PRO A O 1
ATOM 1008 N N . GLY A 1 128 ? -21.672 3.709 23.406 1 39.38 128 GLY A N 1
ATOM 1009 C CA . GLY A 1 128 ? -23.016 4.098 23.781 1 39.38 128 GLY A CA 1
ATOM 1010 C C . GLY A 1 128 ? -24.047 3.02 23.5 1 39.38 128 GLY A C 1
ATOM 1011 O O . GLY A 1 128 ? -25.25 3.252 23.641 1 39.38 128 GLY A O 1
ATOM 1012 N N . ALA A 1 129 ? -23.719 2.117 22.531 1 42 129 ALA A N 1
ATOM 1013 C CA . ALA A 1 129 ? -24.953 1.356 22.406 1 42 129 ALA A CA 1
ATOM 1014 C C . ALA A 1 129 ? -25.219 0.528 23.656 1 42 129 ALA A C 1
ATOM 1016 O O . ALA A 1 129 ? -24.656 -0.555 23.828 1 42 129 ALA A O 1
ATOM 1017 N N . GLY A 1 130 ? -25.109 1.233 24.797 1 36.03 130 GLY A N 1
ATOM 1018 C CA . GLY A 1 130 ? -25.625 0.691 26.047 1 36.03 130 GLY A CA 1
ATOM 1019 C C . GLY A 1 130 ? -26.875 -0.141 25.859 1 36.03 130 GLY A C 1
ATOM 1020 O O . GLY A 1 130 ? -27.734 0.181 25.031 1 36.03 130 GLY A O 1
ATOM 1021 N N . HIS A 1 131 ? -26.656 -1.396 26.016 1 38.84 131 HIS A N 1
ATOM 1022 C CA . HIS A 1 131 ? -27.766 -2.336 26.188 1 38.84 131 HIS A CA 1
ATOM 1023 C C . HIS A 1 131 ? -28.859 -1.752 27.062 1 38.84 131 HIS A C 1
ATOM 1025 O O . HIS A 1 131 ? -28.625 -1.435 28.234 1 38.84 131 HIS A O 1
ATOM 1031 N N . ILE A 1 132 ? -29.703 -0.845 26.484 1 34.97 132 ILE A N 1
ATOM 1032 C CA . ILE A 1 132 ? -30.922 -0.566 27.234 1 34.97 132 ILE A CA 1
ATOM 1033 C C . ILE A 1 132 ? -31.516 -1.87 27.766 1 34.97 132 ILE A C 1
ATOM 1035 O O . ILE A 1 132 ? -31.953 -2.725 26.984 1 34.97 132 ILE A O 1
ATOM 1039 N N . MET A 1 133 ? -30.812 -2.461 28.703 1 33.59 133 MET A N 1
ATOM 1040 C CA . MET A 1 133 ? -31.5 -3.508 29.453 1 33.59 133 MET A CA 1
ATOM 1041 C C . MET A 1 133 ? -32.906 -3.051 29.875 1 33.59 133 MET A C 1
ATOM 1043 O O . MET A 1 133 ? -33.031 -2 30.5 1 33.59 133 MET A O 1
ATOM 1047 N N . PHE A 1 134 ? -33.906 -3.318 29.078 1 32 134 PHE A N 1
ATOM 1048 C CA . PHE A 1 134 ? -35.312 -3.197 29.422 1 32 134 PHE A CA 1
ATOM 1049 C C . PHE A 1 134 ? -35.594 -3.715 30.828 1 32 134 PHE A C 1
ATOM 1051 O O . PHE A 1 134 ? -35.438 -4.906 31.094 1 32 134 PHE A O 1
ATOM 1058 N N . GLN A 1 135 ? -35.188 -2.811 31.875 1 28.88 135 GLN A N 1
ATOM 1059 C CA . GLN A 1 135 ? -35.688 -3.113 33.219 1 28.88 135 GLN A CA 1
ATOM 1060 C C . GLN A 1 135 ? -37.219 -3.287 33.188 1 28.88 135 GLN A C 1
ATOM 1062 O O . GLN A 1 135 ? -37.938 -2.385 32.781 1 28.88 135 GLN A O 1
ATOM 1067 N N . ILE A 1 136 ? -37.75 -4.434 33 1 28.45 136 ILE A N 1
ATOM 1068 C CA . ILE A 1 136 ? -39.094 -4.859 33.281 1 28.45 136 ILE A CA 1
ATOM 1069 C C . ILE A 1 136 ? -39.531 -4.434 34.688 1 28.45 136 ILE A C 1
ATOM 1071 O O . ILE A 1 136 ? -38.969 -4.91 35.656 1 28.45 136 ILE A O 1
ATOM 1075 N N . SER A 1 137 ? -39.688 -2.953 34.875 1 25.12 137 SER A N 1
ATOM 1076 C CA . SER A 1 137 ? -40.281 -2.457 36.094 1 25.12 137 SER A CA 1
ATOM 1077 C C . SER A 1 137 ? -41.562 -3.213 36.469 1 25.12 137 SER A C 1
ATOM 1079 O O . SER A 1 137 ? -42.469 -3.326 35.656 1 25.12 137 SER A O 1
ATOM 1081 N N . GLY A 1 138 ? -41.562 -4.047 37.406 1 25.59 138 GLY A N 1
ATOM 1082 C CA . GLY A 1 138 ? -42.656 -4.676 38.156 1 25.59 138 GLY A CA 1
ATOM 1083 C C . GLY A 1 138 ? -43.656 -3.682 38.719 1 25.59 138 GLY A C 1
ATOM 1084 O O . GLY A 1 138 ?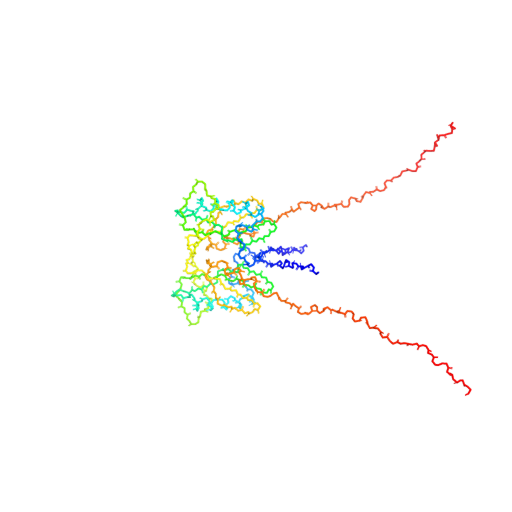 -43.281 -2.65 39.25 1 25.59 138 GLY A O 1
ATOM 1085 N N . ASN A 1 139 ? -44.906 -3.467 38.188 1 27.66 139 ASN A N 1
ATOM 1086 C CA . ASN A 1 139 ? -46.156 -2.816 38.5 1 27.66 139 ASN A CA 1
ATOM 1087 C C . ASN A 1 139 ? -46.531 -2.963 39.969 1 27.66 139 ASN A C 1
ATOM 1089 O O . ASN A 1 139 ? -46.906 -4.051 40.406 1 27.66 139 ASN A O 1
ATOM 1093 N N . LYS A 1 140 ? -45.812 -2.193 40.844 1 23.52 140 LYS A N 1
ATOM 1094 C CA . LYS A 1 140 ? -46.375 -2.256 42.188 1 23.52 140 LYS A CA 1
ATOM 1095 C C . LYS A 1 140 ? -47.844 -1.827 42.188 1 23.52 140 LYS A C 1
ATOM 1097 O O . LYS A 1 140 ? -48.312 -1.12 41.281 1 23.52 140 LYS A O 1
ATOM 1102 N N . GLN A 1 141 ? -48.469 -1.715 43.5 1 24.47 141 GLN A N 1
ATOM 1103 C CA . GLN A 1 141 ? -49.719 -1.945 44.219 1 24.47 141 GLN A CA 1
ATOM 1104 C C . GLN A 1 141 ? -50.594 -0.692 44.219 1 24.47 141 GLN A C 1
ATOM 1106 O O . GLN A 1 141 ? -50.219 0.342 43.688 1 24.47 141 GLN A O 1
ATOM 1111 N N . PRO A 1 142 ? -50.938 0.126 45.469 1 25.88 142 PRO A N 1
ATOM 1112 C CA . PRO A 1 142 ? -52.281 0.256 46.094 1 25.88 142 PRO A CA 1
ATOM 1113 C C . PRO A 1 142 ? -52.969 1.566 45.719 1 25.88 142 PRO A C 1
ATOM 1115 O O . PRO A 1 142 ? -52.312 2.568 45.469 1 25.88 142 PRO A O 1
ATOM 1118 N N . GLN A 1 143 ? -54.281 1.703 45.406 1 23.58 143 GLN A N 1
ATOM 1119 C CA . GLN A 1 143 ? -55.5 2.48 45.188 1 23.58 143 GLN A CA 1
ATOM 1120 C C . GLN A 1 143 ? -55.812 3.324 46.438 1 23.58 143 GLN A C 1
ATOM 1122 O O . GLN A 1 143 ? -56.844 4.027 46.438 1 23.58 143 GLN A O 1
ATOM 1127 N N . THR A 1 144 ? -55.156 3.521 47.531 1 22.77 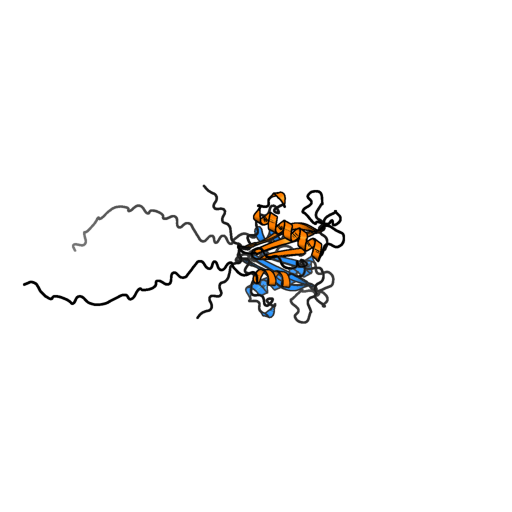144 THR A N 1
ATOM 1128 C CA . THR A 1 144 ? -56.031 3.797 48.656 1 22.77 144 THR A CA 1
ATOM 1129 C C . THR A 1 144 ? -56.531 5.242 48.625 1 22.77 144 THR A C 1
ATOM 1131 O O . THR A 1 144 ? -57.75 5.496 48.75 1 22.77 144 THR A O 1
ATOM 1134 N N . GLY A 1 145 ? -56.219 6.234 49.688 1 22.39 145 GLY A N 1
ATOM 1135 C CA . GLY A 1 145 ? -57.062 6.852 50.688 1 22.39 145 GLY A CA 1
ATOM 1136 C C . GLY A 1 145 ? -57.5 8.258 50.312 1 22.39 145 GLY A C 1
ATOM 1137 O O . GLY A 1 145 ? -56.719 9.039 49.781 1 22.39 145 GLY A O 1
ATOM 1138 N N . CYS A 1 146 ? -58.938 8.719 50.25 1 24.56 146 CYS A N 1
ATOM 1139 C CA . CYS A 1 146 ? -60.062 9.594 50.031 1 24.56 146 CYS A CA 1
ATOM 1140 C C . CYS A 1 146 ? -60.062 10.758 51.031 1 24.56 146 CYS A C 1
ATOM 1142 O O . CYS A 1 146 ? -60.781 11.734 50.844 1 24.56 146 CYS A O 1
ATOM 1144 N N . VAL A 1 147 ? -59.844 11.258 52.312 1 24.12 147 VAL A N 1
ATOM 1145 C CA . VAL A 1 147 ? -60.844 11.953 53.125 1 24.12 147 VAL A CA 1
ATOM 1146 C C . VAL A 1 147 ? -60.812 13.445 52.812 1 24.12 147 VAL A C 1
ATOM 1148 O O . VAL A 1 147 ? -60.062 14.203 53.469 1 24.12 147 VAL A O 1
ATOM 1151 N N . GLY A 1 148 ? -60.688 14.5 51.875 1 24.52 148 GLY A N 1
ATOM 1152 C CA . GLY A 1 148 ? -60.906 15.867 52.344 1 24.52 148 GLY A CA 1
ATOM 1153 C C . GLY A 1 148 ? -62.375 16.188 52.594 1 24.52 148 GLY A C 1
ATOM 1154 O O . GLY A 1 148 ? -63.188 16.203 51.656 1 24.52 148 GLY A O 1
ATOM 1155 N N . CYS A 1 149 ? -63.469 15.844 53.594 1 22.66 149 CYS A N 1
ATOM 1156 C CA . CYS A 1 149 ? -64.75 16.484 53.844 1 22.66 149 CYS A CA 1
ATOM 1157 C C . CYS A 1 149 ? -64.562 17.891 54.406 1 22.66 149 CYS A C 1
ATOM 1159 O O . CYS A 1 149 ? -65.438 18.719 54.344 1 22.66 149 CYS A O 1
ATOM 1161 N N . VAL A 1 150 ? -63.781 18.594 55.219 1 23.39 150 VAL A N 1
ATOM 1162 C CA . VAL A 1 150 ? -64.25 19.922 55.562 1 23.39 150 VAL A CA 1
ATOM 1163 C C . VAL A 1 150 ? -64.062 20.875 54.375 1 23.39 150 VAL A C 1
ATOM 1165 O O . VAL A 1 150 ? -63.125 20.766 53.625 1 23.39 150 VAL A O 1
ATOM 1168 N N . MET B 1 1 ? -31.844 16.281 -8.172 1 20.97 1 MET B N 1
ATOM 1169 C CA . MET B 1 1 ? -31.266 14.938 -8.148 1 20.97 1 MET B CA 1
ATOM 1170 C C . MET B 1 1 ? -29.969 14.914 -7.355 1 20.97 1 MET B C 1
ATOM 1172 O O . MET B 1 1 ? -28.984 15.555 -7.742 1 20.97 1 MET B O 1
ATOM 1176 N N . ARG B 1 2 ? -30.016 14.992 -6.051 1 24.86 2 ARG B N 1
ATOM 1177 C CA . ARG B 1 2 ? -28.938 15.016 -5.082 1 24.86 2 ARG B CA 1
ATOM 1178 C C . ARG B 1 2 ? -28 13.82 -5.273 1 24.86 2 ARG B C 1
ATOM 1180 O O . ARG B 1 2 ? -28.469 12.672 -5.293 1 24.86 2 ARG B O 1
ATOM 1187 N N . GLY B 1 3 ? -27.125 13.898 -6.16 1 25.73 3 GLY B N 1
ATOM 1188 C CA . GLY B 1 3 ? -26.219 12.797 -6.453 1 25.73 3 GLY B CA 1
ATOM 1189 C C . GLY B 1 3 ? -25.781 12.047 -5.211 1 25.73 3 GLY B C 1
ATOM 1190 O O . GLY B 1 3 ? -25.281 12.641 -4.258 1 25.73 3 GLY B O 1
ATOM 1191 N N . VAL B 1 4 ? -26.531 11.047 -4.926 1 27.28 4 VAL B N 1
ATOM 1192 C CA . VAL B 1 4 ? -26.188 10.109 -3.861 1 27.28 4 VAL B CA 1
ATOM 1193 C C . VAL B 1 4 ? -24.719 9.719 -3.98 1 27.28 4 VAL B C 1
ATOM 1195 O O . VAL B 1 4 ? -24.281 9.195 -5.016 1 27.28 4 VAL B O 1
ATOM 1198 N N . LEU B 1 5 ? -23.953 10.547 -3.59 1 29.56 5 LEU B N 1
ATOM 1199 C CA . LEU B 1 5 ? -22.578 10.109 -3.445 1 29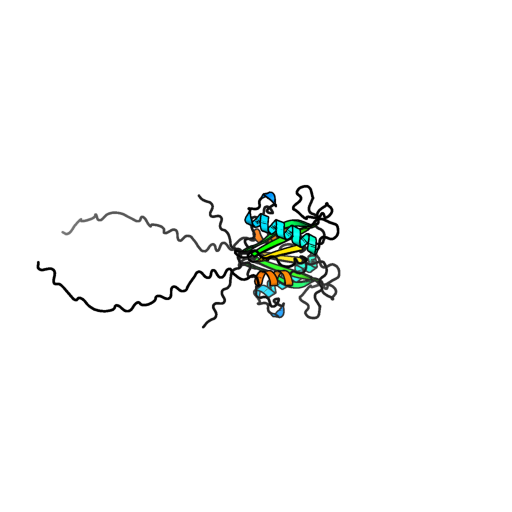.56 5 LEU B CA 1
ATOM 1200 C C . LEU B 1 5 ? -22.5 8.711 -2.83 1 29.56 5 LEU B C 1
ATOM 1202 O O . LEU B 1 5 ? -22.953 8.508 -1.698 1 29.56 5 LEU B O 1
ATOM 1206 N N . PHE B 1 6 ? -22.969 7.762 -3.611 1 28.66 6 PHE B N 1
ATOM 1207 C CA . PHE B 1 6 ? -22.766 6.383 -3.186 1 28.66 6 PHE B CA 1
ATOM 1208 C C . PHE B 1 6 ? -21.344 6.188 -2.652 1 28.66 6 PHE B C 1
ATOM 1210 O O . PHE B 1 6 ? -20.375 6.402 -3.377 1 28.66 6 PHE B O 1
ATOM 1217 N N . LEU B 1 7 ? -21.25 6.613 -1.477 1 31.88 7 LEU B N 1
ATOM 1218 C CA . LEU B 1 7 ? -20.062 6.254 -0.727 1 31.88 7 LEU B CA 1
ATOM 1219 C C . LEU B 1 7 ? -19.766 4.762 -0.851 1 31.88 7 LEU B C 1
ATOM 1221 O O . LEU B 1 7 ? -20.469 3.936 -0.257 1 31.88 7 LEU B O 1
ATOM 1225 N N . LEU B 1 8 ? -19.656 4.25 -2.09 1 31.25 8 LEU B N 1
ATOM 1226 C CA . LEU B 1 8 ? -19.281 2.846 -2.209 1 31.25 8 LEU B CA 1
ATOM 1227 C C . LEU B 1 8 ? -18.141 2.5 -1.252 1 31.25 8 LEU B C 1
ATOM 1229 O O . LEU B 1 8 ? -17.078 3.125 -1.291 1 31.25 8 LEU B O 1
ATOM 1233 N N . ASN B 1 9 ? -18.562 2.098 -0.029 1 34.84 9 ASN B N 1
ATOM 1234 C CA . ASN B 1 9 ? -17.703 1.508 0.994 1 34.84 9 ASN B CA 1
ATOM 1235 C C . ASN B 1 9 ? -16.859 0.369 0.43 1 34.84 9 ASN B C 1
ATOM 1237 O O . ASN B 1 9 ? -17.406 -0.662 0.019 1 34.84 9 ASN B O 1
ATOM 1241 N N . ALA B 1 10 ? -15.961 0.684 -0.428 1 35.94 10 ALA B N 1
ATOM 1242 C CA . ALA B 1 10 ? -15.141 -0.474 -0.771 1 35.94 10 ALA B CA 1
ATOM 1243 C C . ALA B 1 10 ? -14.672 -1.204 0.485 1 35.94 10 ALA B C 1
ATOM 1245 O O . ALA B 1 10 ? -14.164 -0.58 1.421 1 35.94 10 ALA B O 1
ATOM 1246 N N . LEU B 1 11 ? -15.336 -2.355 0.937 1 38.12 11 LEU B N 1
ATOM 1247 C CA . LEU B 1 11 ? -15 -3.312 1.988 1 38.12 11 LEU B CA 1
ATOM 1248 C C . LEU B 1 11 ? -13.562 -3.795 1.85 1 38.12 11 LEU B C 1
ATOM 1250 O O . LEU B 1 11 ? -13.195 -4.371 0.824 1 38.12 11 LEU B O 1
ATOM 1254 N N . ILE B 1 12 ? -12.586 -2.85 2.156 1 41.16 12 ILE B N 1
ATOM 1255 C CA . ILE B 1 12 ? -11.289 -3.52 2.203 1 41.16 12 ILE B CA 1
ATOM 1256 C C . ILE B 1 12 ? -11.281 -4.555 3.326 1 41.16 12 ILE B C 1
ATOM 1258 O O . ILE B 1 12 ? -11.469 -4.207 4.496 1 41.16 12 ILE B O 1
ATOM 1262 N N . LEU B 1 13 ? -11.93 -5.762 3.074 1 40.06 13 LEU B N 1
ATOM 1263 C CA . LEU B 1 13 ? -11.734 -6.863 4.008 1 40.06 13 LEU B CA 1
ATOM 1264 C C . LEU B 1 13 ? -10.25 -7.168 4.195 1 40.06 13 LEU B C 1
ATOM 1266 O O . LEU B 1 13 ? -9.586 -7.637 3.27 1 40.06 13 LEU B O 1
ATOM 1270 N N . LEU B 1 14 ? -9.695 -6.191 5.082 1 40.84 14 LEU B N 1
ATOM 1271 C CA . LEU B 1 14 ? -8.344 -6.625 5.441 1 40.84 14 LEU B CA 1
ATOM 1272 C C . LEU B 1 14 ? -8.367 -8.023 6.047 1 40.84 14 LEU B C 1
ATOM 1274 O O . LEU B 1 14 ? -9.016 -8.25 7.07 1 40.84 14 LEU B O 1
ATOM 1278 N N . GLU B 1 15 ? -8.562 -9.016 5.262 1 39.94 15 GLU B N 1
ATOM 1279 C CA . GLU B 1 15 ? -8.547 -10.391 5.75 1 39.94 15 GLU B CA 1
ATOM 1280 C C . GLU B 1 15 ? -7.562 -10.555 6.906 1 39.94 15 GLU B C 1
ATOM 1282 O O . GLU B 1 15 ? -6.594 -9.797 7.016 1 39.94 15 GLU B O 1
ATOM 1287 N N . SER B 1 16 ? -7.914 -11.367 7.859 1 39.41 16 SER B N 1
ATOM 1288 C CA . SER B 1 16 ? -7.32 -11.781 9.125 1 39.41 16 SER B CA 1
ATOM 1289 C C . SER B 1 16 ? -5.805 -11.883 9.023 1 39.41 16 SER B C 1
ATOM 1291 O O . SER B 1 16 ? -5.266 -12.125 7.938 1 39.41 16 SER B O 1
ATOM 1293 N N . THR B 1 17 ? -5.086 -11.258 9.977 1 40.41 17 THR B N 1
ATOM 1294 C CA . THR B 1 17 ? -3.693 -10.969 10.297 1 40.41 17 THR B CA 1
ATOM 1295 C C . THR B 1 17 ? -2.811 -12.172 10 1 40.41 17 THR B C 1
ATOM 1297 O O . THR B 1 17 ? -1.589 -12.047 9.883 1 40.41 17 THR B O 1
ATOM 1300 N N . LYS B 1 18 ? -3.182 -13.406 10.445 1 47.16 18 LYS B N 1
ATOM 1301 C CA . LYS B 1 18 ? -2.078 -14.273 10.039 1 47.16 18 LYS B CA 1
ATOM 1302 C C . LYS B 1 18 ? -1.829 -14.18 8.531 1 47.16 18 LYS B C 1
ATOM 1304 O O . LYS B 1 18 ? -2.773 -14.188 7.742 1 47.16 18 LYS B O 1
ATOM 1309 N N . GLY B 1 19 ? -0.88 -13.328 8.195 1 56.25 19 GLY B N 1
ATOM 1310 C CA . GLY B 1 19 ? -0.588 -13.266 6.773 1 56.25 19 GLY B CA 1
ATOM 1311 C C . GLY B 1 19 ? -1.054 -14.492 6.012 1 56.25 19 GLY B C 1
ATOM 1312 O O . GLY B 1 19 ? -0.694 -15.617 6.363 1 56.25 19 GLY B O 1
ATOM 1313 N N . THR B 1 20 ? -2.262 -14.391 5.379 1 68.44 20 THR B N 1
ATOM 1314 C CA . THR B 1 20 ? -2.762 -15.445 4.508 1 68.44 20 THR B CA 1
ATOM 1315 C C . THR B 1 20 ? -1.655 -15.961 3.592 1 68.44 20 THR B C 1
ATOM 1317 O O . THR B 1 20 ? -1.009 -15.18 2.891 1 68.44 20 THR B O 1
ATOM 1320 N N . THR B 1 21 ? -1.241 -17.312 3.965 1 86.12 21 THR B N 1
ATOM 1321 C CA . THR B 1 21 ? -0.271 -17.922 3.066 1 86.12 21 THR B CA 1
ATOM 1322 C C . THR B 1 21 ? -0.961 -18.469 1.821 1 86.12 21 THR B C 1
ATOM 1324 O O . THR B 1 21 ? -2.191 -18.547 1.765 1 86.12 21 THR B O 1
ATOM 1327 N N . TYR B 1 22 ? -0.136 -18.734 0.846 1 94.31 22 TYR B N 1
ATOM 1328 C CA . TYR B 1 22 ? -0.645 -19.312 -0.396 1 94.31 22 TYR B CA 1
ATOM 1329 C C . TYR B 1 22 ? -1.507 -20.531 -0.119 1 94.31 22 TYR B C 1
ATOM 1331 O O . TYR B 1 22 ? -2.562 -20.719 -0.734 1 94.31 22 TYR B O 1
ATOM 1339 N N . ASP B 1 23 ? -1.116 -21.359 0.882 1 92.19 23 ASP B N 1
ATOM 1340 C CA . ASP B 1 23 ? -1.789 -22.625 1.162 1 92.19 23 ASP B CA 1
ATOM 1341 C C . ASP B 1 23 ? -3.135 -22.391 1.845 1 92.19 23 ASP B C 1
ATOM 1343 O O . ASP B 1 23 ? -3.982 -23.297 1.882 1 92.19 23 ASP B O 1
ATOM 1347 N N . ASP B 1 24 ? -3.379 -21.234 2.338 1 91.31 24 ASP B N 1
ATOM 1348 C CA . ASP B 1 24 ? -4.613 -20.891 3.041 1 91.31 24 ASP B CA 1
ATOM 1349 C C . ASP B 1 24 ? -5.676 -20.391 2.07 1 91.31 24 ASP B C 1
ATOM 1351 O O . ASP B 1 24 ? -6.844 -20.234 2.438 1 91.31 24 ASP B O 1
ATOM 1355 N N . LEU B 1 25 ? -5.328 -20.219 0.832 1 93.38 25 LEU B N 1
ATOM 1356 C CA . LEU B 1 25 ? -6.211 -19.562 -0.127 1 93.38 25 LEU B CA 1
ATOM 1357 C C . LEU B 1 25 ? -7.305 -20.516 -0.597 1 93.38 25 LEU B C 1
ATOM 1359 O O . LEU B 1 25 ? -7.047 -21.703 -0.804 1 93.38 25 LEU B O 1
ATOM 1363 N N . ASP B 1 26 ? -8.516 -19.969 -0.689 1 91.31 26 ASP B N 1
ATOM 1364 C CA . ASP B 1 26 ? -9.555 -20.734 -1.366 1 91.31 26 ASP B CA 1
ATOM 1365 C C . ASP B 1 26 ? -9.305 -20.797 -2.871 1 91.31 26 ASP B C 1
ATOM 1367 O O . ASP B 1 26 ? -8.391 -20.156 -3.379 1 91.31 26 ASP B O 1
ATOM 1371 N N . ASP B 1 27 ? -10.102 -21.562 -3.559 1 93.62 27 ASP B N 1
ATOM 1372 C CA . ASP B 1 27 ? -9.867 -21.797 -4.98 1 93.62 27 ASP B CA 1
ATOM 1373 C C . ASP B 1 27 ? -9.945 -20.5 -5.781 1 93.62 27 ASP B C 1
ATOM 1375 O O . ASP B 1 27 ? -9.141 -20.281 -6.68 1 93.62 27 ASP B O 1
ATOM 1379 N N . HIS B 1 28 ? -10.883 -19.641 -5.453 1 91.88 28 HIS B N 1
ATOM 1380 C CA . HIS B 1 28 ? -11.055 -18.391 -6.18 1 91.88 28 HIS B CA 1
ATOM 1381 C C . HIS B 1 28 ? -9.836 -17.484 -6.012 1 91.88 28 HIS B C 1
ATOM 1383 O O . HIS B 1 28 ? -9.273 -17.016 -7 1 91.88 28 HIS B O 1
ATOM 1389 N N . ALA B 1 29 ? -9.438 -17.328 -4.766 1 92.88 29 ALA B N 1
ATOM 1390 C CA . ALA B 1 29 ? -8.273 -16.5 -4.477 1 92.88 29 ALA B CA 1
ATOM 1391 C C . ALA B 1 29 ? -7.008 -17.109 -5.07 1 92.88 29 ALA B C 1
ATOM 1393 O O . ALA B 1 29 ? -6.145 -16.375 -5.574 1 92.88 29 ALA B O 1
ATOM 1394 N N . ARG B 1 30 ? -6.922 -18.391 -5.07 1 96.38 30 ARG B N 1
ATOM 1395 C CA . ARG B 1 30 ? -5.742 -19.062 -5.598 1 96.38 30 ARG B CA 1
ATOM 1396 C C . ARG B 1 30 ? -5.598 -18.828 -7.098 1 96.38 30 ARG B C 1
ATOM 1398 O O . ARG B 1 30 ? -4.492 -18.609 -7.594 1 96.38 30 ARG B O 1
ATOM 1405 N N . ASN B 1 31 ? -6.676 -18.875 -7.766 1 96.88 31 ASN B N 1
ATOM 1406 C CA . ASN B 1 31 ? -6.652 -18.609 -9.203 1 96.88 31 ASN B CA 1
ATOM 1407 C C . ASN B 1 31 ? -6.172 -17.203 -9.508 1 96.88 31 ASN B C 1
ATOM 1409 O O . ASN B 1 31 ? -5.359 -17 -10.414 1 96.88 31 ASN B O 1
ATOM 1413 N N . ILE B 1 32 ? -6.617 -16.25 -8.727 1 97.06 32 ILE B N 1
ATOM 1414 C CA . ILE B 1 32 ? -6.238 -14.852 -8.914 1 97.06 32 ILE B CA 1
ATOM 1415 C C . ILE B 1 32 ? -4.75 -14.68 -8.617 1 97.06 32 ILE B C 1
ATOM 1417 O O . ILE B 1 32 ? -4.035 -14.016 -9.375 1 97.06 32 ILE B O 1
ATOM 1421 N N . VAL B 1 33 ? -4.305 -15.32 -7.539 1 97.75 33 VAL B N 1
ATOM 1422 C CA . VAL B 1 33 ? -2.906 -15.219 -7.129 1 97.75 33 VAL B CA 1
ATOM 1423 C C . VAL B 1 33 ? -2.012 -15.859 -8.188 1 97.75 33 VAL B C 1
ATOM 1425 O O . VAL B 1 33 ? -0.953 -15.32 -8.523 1 97.75 33 VAL B O 1
ATOM 1428 N N . ASN B 1 34 ? -2.416 -16.969 -8.758 1 98.38 34 ASN B N 1
ATOM 1429 C CA . ASN B 1 34 ? -1.65 -17.609 -9.828 1 98.38 34 ASN B CA 1
ATOM 1430 C C . ASN B 1 34 ? -1.531 -16.703 -11.047 1 98.38 34 ASN B C 1
ATOM 1432 O O . ASN B 1 34 ? -0.458 -16.594 -11.648 1 98.38 34 ASN B O 1
ATOM 1436 N N . LYS B 1 35 ? -2.605 -16.062 -11.406 1 98.31 35 LYS B N 1
ATOM 1437 C CA . LYS B 1 35 ? -2.576 -15.086 -12.492 1 98.31 35 LYS B CA 1
ATOM 1438 C C . LYS B 1 35 ? -1.61 -13.945 -12.172 1 98.31 35 LYS B C 1
ATOM 1440 O O . LYS B 1 35 ? -0.858 -13.5 -13.039 1 98.31 35 LYS B O 1
ATOM 1445 N N . ALA B 1 36 ? -1.664 -13.477 -10.914 1 98.5 36 ALA B N 1
ATOM 1446 C CA . ALA B 1 36 ? -0.788 -12.391 -10.477 1 98.5 36 ALA B CA 1
ATOM 1447 C C . ALA B 1 36 ? 0.68 -12.797 -10.57 1 98.5 36 ALA B C 1
ATOM 1449 O O . ALA B 1 36 ? 1.525 -12.008 -10.992 1 98.5 36 ALA B O 1
ATOM 1450 N N . ILE B 1 37 ? 1.011 -14.023 -10.148 1 98.62 37 ILE B N 1
ATOM 1451 C CA . ILE B 1 37 ? 2.383 -14.516 -10.219 1 98.62 37 ILE B CA 1
ATOM 1452 C C . ILE B 1 37 ? 2.859 -14.523 -11.664 1 98.62 37 ILE B C 1
ATOM 1454 O O . ILE B 1 37 ? 3.957 -14.055 -11.969 1 98.62 37 ILE B O 1
ATOM 1458 N N . GLU B 1 38 ? 2.064 -15.016 -12.523 1 97.88 38 GLU B N 1
ATOM 1459 C CA . GLU B 1 38 ? 2.414 -15.055 -13.945 1 97.88 38 GLU B CA 1
ATOM 1460 C C . GLU B 1 38 ? 2.633 -13.648 -14.5 1 97.88 38 GLU B C 1
ATOM 1462 O O . GLU B 1 38 ? 3.664 -13.375 -15.117 1 97.88 38 GLU B O 1
ATOM 1467 N N . LYS B 1 39 ? 1.693 -12.758 -14.266 1 97.88 39 LYS B N 1
ATOM 1468 C CA . LYS B 1 39 ? 1.724 -11.414 -14.828 1 97.88 39 LYS B CA 1
ATOM 1469 C C . LYS B 1 39 ? 2.881 -10.602 -14.25 1 97.88 39 LYS B C 1
ATOM 1471 O O . LYS B 1 39 ? 3.582 -9.906 -14.984 1 97.88 39 LYS B O 1
ATOM 1476 N N . ALA B 1 40 ? 3.064 -10.688 -12.906 1 98.44 40 ALA B N 1
ATOM 1477 C CA . ALA B 1 40 ? 4.133 -9.938 -12.25 1 98.44 40 ALA B CA 1
ATOM 1478 C C . ALA B 1 40 ? 5.5 -10.344 -12.797 1 98.44 40 ALA B C 1
ATOM 1480 O O . ALA B 1 40 ? 6.379 -9.5 -12.984 1 98.44 40 ALA B O 1
ATOM 1481 N N . ASN B 1 41 ? 5.719 -11.633 -12.953 1 98 41 ASN B N 1
ATOM 1482 C CA . ASN B 1 41 ? 7 -12.102 -13.469 1 98 41 ASN B CA 1
ATOM 1483 C C . ASN B 1 41 ? 7.199 -11.703 -14.93 1 98 41 ASN B C 1
ATOM 1485 O O . ASN B 1 41 ? 8.328 -11.445 -15.359 1 98 41 ASN B O 1
ATOM 1489 N N . LYS B 1 42 ? 6.148 -11.633 -15.68 1 96.44 42 LYS B N 1
ATOM 1490 C CA . LYS B 1 42 ? 6.238 -11.133 -17.047 1 96.44 42 LYS B CA 1
ATOM 1491 C C . LYS B 1 42 ? 6.602 -9.656 -17.062 1 96.44 42 LYS B C 1
ATOM 1493 O O . LYS B 1 42 ? 7.461 -9.227 -17.844 1 96.44 42 LYS B O 1
ATOM 1498 N N . ASP B 1 43 ? 5.977 -8.898 -16.172 1 95.38 43 ASP B N 1
ATOM 1499 C CA . ASP B 1 43 ? 6.094 -7.445 -16.188 1 95.38 43 ASP B CA 1
ATOM 1500 C C . ASP B 1 43 ? 7.395 -6.992 -15.523 1 95.38 43 ASP B C 1
ATOM 1502 O O . ASP B 1 43 ? 8.008 -6.016 -15.953 1 95.38 43 ASP B O 1
ATOM 1506 N N . TYR B 1 44 ? 7.824 -7.75 -14.422 1 95.62 44 TYR B N 1
ATOM 1507 C CA . TYR B 1 44 ? 8.875 -7.176 -13.586 1 95.62 44 TYR B CA 1
ATOM 1508 C C . TYR B 1 44 ? 9.891 -8.234 -13.188 1 95.62 44 TYR B C 1
ATOM 1510 O O . TYR B 1 44 ? 10.883 -7.934 -12.516 1 95.62 44 TYR B O 1
ATOM 1518 N N . GLY B 1 45 ? 9.594 -9.422 -13.469 1 90.94 45 GLY B N 1
ATOM 1519 C CA . GLY B 1 45 ? 10.539 -10.469 -13.102 1 90.94 45 GLY B CA 1
ATOM 1520 C C . GLY B 1 45 ? 11.844 -10.383 -13.867 1 90.94 45 GLY B C 1
ATOM 1521 O O . GLY B 1 45 ? 11.914 -10.766 -15.031 1 90.94 45 GLY B O 1
ATOM 1522 N N . LYS B 1 46 ? 12.812 -9.609 -13.258 1 87.5 46 LYS B N 1
ATOM 1523 C CA . LYS B 1 46 ? 14.125 -9.516 -13.898 1 87.5 46 LYS B CA 1
ATOM 1524 C C . LYS B 1 46 ? 15.164 -10.344 -13.148 1 87.5 46 LYS B C 1
ATOM 1526 O O . LYS B 1 46 ? 15.914 -9.82 -12.328 1 87.5 46 LYS B O 1
ATOM 1531 N N . GLY B 1 47 ? 15.242 -11.664 -13.375 1 90.75 47 GLY B N 1
ATOM 1532 C CA . GLY B 1 47 ? 16.25 -12.531 -12.781 1 90.75 47 GLY B CA 1
ATOM 1533 C C . GLY B 1 47 ? 15.727 -13.352 -11.617 1 90.75 47 GLY B C 1
ATOM 1534 O O . GLY B 1 47 ? 16.016 -14.547 -11.516 1 90.75 47 GLY B O 1
ATOM 1535 N N . LYS B 1 48 ? 14.953 -12.625 -10.734 1 94.88 48 LYS B N 1
ATOM 1536 C CA . LYS B 1 48 ? 14.43 -13.352 -9.586 1 94.88 48 LYS B CA 1
ATOM 1537 C C . LYS B 1 48 ? 12.945 -13.641 -9.75 1 94.88 48 LYS B C 1
ATOM 1539 O O . LYS B 1 48 ? 12.211 -12.859 -10.359 1 94.88 48 LYS B O 1
ATOM 1544 N N . HIS B 1 49 ? 12.539 -14.727 -9.25 1 98.06 49 HIS B N 1
ATOM 1545 C CA . HIS B 1 49 ? 11.148 -15.164 -9.234 1 98.06 49 HIS B CA 1
ATOM 1546 C C . HIS B 1 49 ? 10.32 -14.312 -8.273 1 98.06 49 HIS B C 1
ATOM 1548 O O . HIS B 1 49 ? 10.711 -14.117 -7.117 1 98.06 49 HIS B O 1
ATOM 1554 N N . LEU B 1 50 ? 9.25 -13.742 -8.797 1 98.44 50 LEU B N 1
ATOM 1555 C CA . LEU B 1 50 ? 8.297 -13.055 -7.934 1 98.44 50 LEU B CA 1
ATOM 1556 C C . LEU B 1 50 ? 7.172 -13.992 -7.508 1 98.44 50 LEU B C 1
ATOM 1558 O O . LEU B 1 50 ? 6.629 -14.734 -8.328 1 98.44 50 LEU B O 1
ATOM 1562 N N . ASP B 1 51 ? 6.812 -13.953 -6.168 1 98.25 51 ASP B N 1
ATOM 1563 C CA . ASP B 1 51 ? 5.789 -14.859 -5.652 1 98.25 51 ASP B CA 1
ATOM 1564 C C . ASP B 1 51 ? 4.852 -14.125 -4.688 1 98.25 51 ASP B C 1
ATOM 1566 O O . ASP B 1 51 ? 5.059 -12.953 -4.387 1 98.25 51 ASP B O 1
ATOM 1570 N N . PHE B 1 52 ? 3.844 -14.812 -4.277 1 98.25 52 PHE B N 1
ATOM 1571 C CA . PHE B 1 52 ? 2.734 -14.289 -3.486 1 98.25 52 PHE B CA 1
ATOM 1572 C C . PHE B 1 52 ? 3.211 -13.852 -2.107 1 98.25 52 PHE B C 1
ATOM 1574 O O . PHE B 1 52 ? 3.818 -14.641 -1.376 1 98.25 52 PHE B O 1
ATOM 1581 N N . HIS B 1 53 ? 2.936 -12.625 -1.811 1 96.62 53 HIS B N 1
ATOM 1582 C CA . HIS B 1 53 ? 3.234 -12.141 -0.468 1 96.62 53 HIS B CA 1
ATOM 1583 C C . HIS B 1 53 ? 1.967 -12.023 0.371 1 96.62 53 HIS B C 1
ATOM 1585 O O . HIS B 1 53 ? 1.806 -12.734 1.364 1 96.62 53 HIS B O 1
ATOM 1591 N N . ILE B 1 54 ? 1.033 -11.195 -0.103 1 93.38 54 ILE B N 1
ATOM 1592 C CA . ILE B 1 54 ? -0.199 -11 0.653 1 93.38 54 ILE B CA 1
ATOM 1593 C C . ILE B 1 54 ? -1.301 -10.5 -0.277 1 93.38 54 ILE B C 1
ATOM 1595 O O . ILE B 1 54 ? -1.02 -9.992 -1.367 1 93.38 54 ILE B O 1
ATOM 1599 N N . ILE B 1 55 ? -2.547 -10.75 0.09 1 93 55 ILE B N 1
ATOM 1600 C CA . ILE B 1 55 ? -3.664 -9.984 -0.452 1 93 55 ILE B CA 1
ATOM 1601 C C . ILE B 1 55 ? -3.865 -8.711 0.369 1 93 55 ILE B C 1
ATOM 1603 O O . ILE B 1 55 ? -4.281 -8.773 1.528 1 93 55 ILE B O 1
ATOM 1607 N N . ALA B 1 56 ? -3.578 -7.594 -0.25 1 90.12 56 ALA B N 1
ATOM 1608 C CA . ALA B 1 56 ? -3.566 -6.328 0.473 1 90.12 56 ALA B CA 1
ATOM 1609 C C . ALA B 1 56 ? -4.977 -5.766 0.621 1 90.12 56 ALA B C 1
ATOM 1611 O O . ALA B 1 56 ? -5.301 -5.145 1.636 1 90.12 56 ALA B O 1
ATOM 1612 N N . ASN B 1 57 ? -5.773 -5.887 -0.446 1 85.25 57 ASN B N 1
ATOM 1613 C CA . ASN B 1 57 ? -7.145 -5.391 -0.471 1 85.25 57 ASN B CA 1
ATOM 1614 C C . ASN B 1 57 ? -8.07 -6.352 -1.209 1 85.25 57 ASN B C 1
ATOM 1616 O O . ASN B 1 57 ? -7.664 -7 -2.174 1 85.25 57 ASN B O 1
ATOM 1620 N N . ARG B 1 58 ? -9.266 -6.41 -0.637 1 84.31 58 ARG B N 1
ATOM 1621 C CA . ARG B 1 58 ? -10.273 -7.203 -1.324 1 84.31 58 ARG B CA 1
ATOM 1622 C C . ARG B 1 58 ? -11.672 -6.645 -1.071 1 84.31 58 ARG B C 1
ATOM 1624 O O . ARG B 1 58 ? -11.984 -6.219 0.043 1 84.31 58 ARG B O 1
ATOM 1631 N N . ASN B 1 59 ? -12.398 -6.512 -2.164 1 80.44 59 ASN B N 1
ATOM 1632 C CA . ASN B 1 59 ? -13.844 -6.328 -2.066 1 80.44 59 ASN B CA 1
ATOM 1633 C C . ASN B 1 59 ? -14.586 -7.246 -3.029 1 80.44 59 ASN B C 1
ATOM 1635 O O . ASN B 1 59 ? -14.031 -8.234 -3.516 1 80.44 59 ASN B O 1
ATOM 1639 N N . ASN B 1 60 ? -15.883 -7.078 -3.188 1 77.25 60 ASN B N 1
ATOM 1640 C CA . ASN B 1 60 ? -16.703 -8.016 -3.949 1 77.25 60 ASN B CA 1
ATOM 1641 C C . ASN B 1 60 ? -16.25 -8.102 -5.402 1 77.25 60 ASN B C 1
ATOM 1643 O O . ASN B 1 60 ? -16.438 -9.133 -6.055 1 77.25 60 ASN B O 1
ATOM 1647 N N . ASN B 1 61 ? -15.586 -7.047 -5.82 1 83.31 61 ASN B N 1
ATOM 1648 C CA . ASN B 1 61 ? -15.289 -7.008 -7.25 1 83.31 61 ASN B CA 1
ATOM 1649 C C . ASN B 1 61 ? -13.789 -6.891 -7.512 1 83.31 61 ASN B C 1
ATOM 1651 O O . ASN B 1 61 ? -13.367 -6.797 -8.664 1 83.31 61 ASN B O 1
ATOM 1655 N N . MET B 1 62 ? -13 -6.848 -6.414 1 90.25 62 MET B N 1
ATOM 1656 C CA . MET B 1 62 ? -11.602 -6.496 -6.625 1 90.25 62 MET B CA 1
ATOM 1657 C C . MET B 1 62 ? -10.703 -7.227 -5.629 1 90.25 62 MET B C 1
ATOM 1659 O O . MET B 1 62 ? -11.031 -7.32 -4.445 1 90.25 62 MET B O 1
ATOM 1663 N N . VAL B 1 63 ? -9.609 -7.781 -6.082 1 92.81 63 VAL B N 1
ATOM 1664 C CA . VAL B 1 63 ? -8.562 -8.344 -5.23 1 92.81 63 VAL B CA 1
ATOM 1665 C C . VAL B 1 63 ? -7.215 -7.707 -5.582 1 92.81 63 VAL B C 1
ATOM 1667 O O . VAL B 1 63 ? -6.816 -7.688 -6.75 1 92.81 63 VAL B O 1
ATOM 1670 N N . ASN B 1 64 ? -6.516 -7.121 -4.648 1 94.31 64 ASN B N 1
ATOM 1671 C CA . ASN B 1 64 ? -5.18 -6.555 -4.785 1 94.31 64 ASN B CA 1
ATOM 1672 C C . ASN B 1 64 ? -4.117 -7.461 -4.176 1 94.31 64 ASN B C 1
ATOM 1674 O O . ASN B 1 64 ? -4.086 -7.656 -2.959 1 94.31 64 ASN B O 1
ATOM 1678 N N . VAL B 1 65 ? -3.291 -8 -5 1 96.56 65 VAL B N 1
ATOM 1679 C CA . VAL B 1 65 ? -2.268 -8.961 -4.598 1 96.56 65 VAL B CA 1
ATOM 1680 C C . VAL B 1 65 ? -0.896 -8.289 -4.617 1 96.56 65 VAL B C 1
ATOM 1682 O O . VAL B 1 65 ? -0.529 -7.645 -5.602 1 96.56 65 VAL B O 1
ATOM 1685 N N . ILE B 1 66 ? -0.123 -8.43 -3.512 1 97.19 66 ILE B N 1
ATOM 1686 C CA . ILE B 1 66 ? 1.254 -7.949 -3.451 1 97.19 66 ILE B CA 1
ATOM 1687 C C . ILE B 1 66 ? 2.217 -9.125 -3.609 1 97.19 66 ILE B C 1
ATOM 1689 O O . ILE B 1 66 ? 2.061 -10.156 -2.953 1 97.19 66 ILE B O 1
ATOM 1693 N N . LEU B 1 67 ? 3.164 -8.961 -4.516 1 97.75 67 LEU B N 1
ATOM 1694 C CA . LEU B 1 67 ? 4.191 -9.969 -4.754 1 97.75 67 LEU B CA 1
ATOM 1695 C C . LEU B 1 67 ? 5.578 -9.414 -4.434 1 97.75 67 LEU B C 1
ATOM 1697 O O . LEU B 1 67 ? 5.805 -8.211 -4.516 1 97.75 67 LEU B O 1
ATOM 1701 N N . ARG B 1 68 ? 6.465 -10.328 -4.082 1 97.38 68 ARG B N 1
ATOM 1702 C CA . ARG B 1 68 ? 7.848 -10.008 -3.752 1 97.38 68 ARG B CA 1
ATOM 1703 C C . ARG B 1 68 ? 8.812 -10.945 -4.473 1 97.38 68 ARG B C 1
ATOM 1705 O O . ARG B 1 68 ? 8.445 -12.062 -4.84 1 97.38 68 ARG B O 1
ATOM 1712 N N . PRO B 1 69 ? 10.086 -10.445 -4.66 1 97.75 69 PRO B N 1
ATOM 1713 C CA . PRO B 1 69 ? 11.086 -11.383 -5.172 1 97.75 69 PRO B CA 1
ATOM 1714 C C . PRO B 1 69 ? 11.414 -12.492 -4.176 1 97.75 69 PRO B C 1
ATOM 1716 O O . PRO B 1 69 ? 11.188 -12.336 -2.975 1 97.75 69 PRO B O 1
ATOM 1719 N N . THR B 1 70 ? 11.859 -13.625 -4.719 1 97.75 70 THR B N 1
ATOM 1720 C CA . THR B 1 70 ? 12.242 -14.758 -3.879 1 97.75 70 THR B CA 1
ATOM 1721 C C . THR B 1 70 ? 13.734 -15.039 -4.004 1 97.75 70 THR B C 1
ATOM 1723 O O . THR B 1 70 ? 14.445 -14.352 -4.746 1 97.75 70 THR B O 1
ATOM 1726 N N . SER B 1 71 ? 14.195 -15.992 -3.311 1 97.38 71 SER B N 1
ATOM 1727 C CA . SER B 1 71 ? 15.578 -16.453 -3.35 1 97.38 71 SER B CA 1
ATOM 1728 C C . SER B 1 71 ? 15.875 -17.219 -4.633 1 97.38 71 SER B C 1
ATOM 1730 O O . SER B 1 71 ? 17.031 -17.5 -4.945 1 97.38 71 SER B O 1
ATOM 1732 N N . CYS B 1 72 ? 14.828 -17.547 -5.367 1 97.5 72 CYS B N 1
ATOM 1733 C CA . CYS B 1 72 ? 14.992 -18.391 -6.551 1 97.5 72 CYS B CA 1
ATOM 1734 C C . CYS B 1 72 ? 15.055 -17.547 -7.816 1 97.5 72 CYS B C 1
ATOM 1736 O O . CYS B 1 72 ? 14.5 -16.453 -7.863 1 97.5 72 CYS B O 1
ATOM 1738 N N . ASP B 1 73 ? 15.68 -18.156 -8.82 1 96.75 73 ASP B N 1
ATOM 1739 C CA . ASP B 1 73 ? 15.711 -17.516 -10.133 1 96.75 73 ASP B CA 1
ATOM 1740 C C . ASP B 1 73 ? 14.383 -17.703 -10.867 1 96.75 73 ASP B C 1
ATOM 1742 O O . ASP B 1 73 ? 13.688 -18.703 -10.648 1 96.75 73 ASP B O 1
ATOM 1746 N N . LYS B 1 74 ? 14.102 -16.75 -11.602 1 95.62 74 LYS B N 1
ATOM 1747 C CA . LYS B 1 74 ? 12.898 -16.797 -12.43 1 95.62 74 LYS B CA 1
ATOM 1748 C C . LYS B 1 74 ? 12.938 -17.984 -13.383 1 95.62 74 LYS B C 1
ATOM 1750 O O . LYS B 1 74 ? 13.984 -18.297 -13.945 1 95.62 74 LYS B O 1
ATOM 1755 N N . LYS B 1 75 ? 11.797 -18.625 -13.516 1 92.19 75 LYS B N 1
ATOM 1756 C CA . LYS B 1 75 ? 11.602 -19.688 -14.492 1 92.19 75 LYS B CA 1
ATOM 1757 C C . LYS B 1 75 ? 10.305 -19.484 -15.273 1 92.19 75 LYS B C 1
ATOM 1759 O O . LYS B 1 75 ? 9.414 -18.766 -14.828 1 92.19 75 LYS B O 1
ATOM 1764 N N . THR B 1 76 ? 10.305 -20.016 -16.484 1 90.94 76 THR B N 1
ATOM 1765 C CA . THR B 1 76 ? 9.086 -20.047 -17.297 1 90.94 76 THR B CA 1
ATOM 1766 C C . THR B 1 76 ? 8.594 -21.469 -17.5 1 90.94 76 THR B C 1
ATOM 1768 O O . THR B 1 76 ? 9.359 -22.344 -17.906 1 90.94 76 THR B O 1
ATOM 1771 N N . PRO B 1 77 ? 7.305 -21.734 -17.094 1 93.25 77 PRO B N 1
ATOM 1772 C CA . PRO B 1 77 ? 6.297 -20.781 -16.625 1 93.25 77 PRO B CA 1
ATOM 1773 C C . PRO B 1 77 ? 6.496 -20.375 -15.164 1 93.25 77 PRO B C 1
ATOM 1775 O O . PRO B 1 77 ? 7.102 -21.125 -14.391 1 93.25 77 PRO B O 1
ATOM 1778 N N . SER B 1 78 ? 6.027 -19.172 -14.852 1 96.25 78 SER B N 1
ATOM 1779 C CA . SER B 1 78 ? 6.117 -18.719 -13.469 1 96.25 78 SER B CA 1
ATOM 1780 C C . SER B 1 78 ? 4.926 -19.203 -12.648 1 96.25 78 SER B C 1
ATOM 1782 O O . SER B 1 78 ? 3.775 -18.906 -12.977 1 96.25 78 SER B O 1
ATOM 1784 N N . VAL B 1 79 ? 5.207 -19.984 -11.633 1 97.44 79 VAL B N 1
ATOM 1785 C CA . VAL B 1 79 ? 4.188 -20.531 -10.742 1 97.44 79 VAL B CA 1
ATOM 1786 C C . VAL B 1 79 ? 4.605 -20.312 -9.289 1 97.44 79 VAL B C 1
ATOM 1788 O O . VAL B 1 79 ? 5.738 -19.906 -9.016 1 97.44 79 VAL B O 1
ATOM 1791 N N . HIS B 1 80 ? 3.637 -20.516 -8.422 1 98 80 HIS B N 1
ATOM 1792 C CA . HIS B 1 80 ? 3.971 -20.453 -7.008 1 98 80 HIS B CA 1
ATOM 1793 C C . HIS B 1 80 ? 5.031 -21.484 -6.645 1 98 80 HIS B C 1
ATOM 1795 O O . HIS B 1 80 ? 4.945 -22.641 -7.066 1 98 80 HIS B O 1
ATOM 1801 N N . ARG B 1 81 ? 6.023 -21.047 -5.879 1 97.12 81 ARG B N 1
ATOM 1802 C CA . ARG B 1 81 ? 7.113 -21.922 -5.461 1 97.12 81 ARG B CA 1
ATOM 1803 C C . ARG B 1 81 ? 7.289 -21.891 -3.945 1 97.12 81 ARG B C 1
ATOM 1805 O O . ARG B 1 81 ? 7.895 -20.969 -3.402 1 97.12 81 ARG B O 1
ATOM 1812 N N . LYS B 1 82 ? 6.918 -22.953 -3.293 1 94.19 82 LYS B N 1
ATOM 1813 C CA . LYS B 1 82 ? 6.906 -23.031 -1.835 1 94.19 82 LYS B CA 1
ATOM 1814 C C . LYS B 1 82 ? 8.328 -23.125 -1.279 1 94.19 82 LYS B C 1
ATOM 1816 O O . LYS B 1 82 ? 8.578 -22.734 -0.136 1 94.19 82 LYS B O 1
ATOM 1821 N N . ASP B 1 83 ? 9.258 -23.609 -2.09 1 95.38 83 ASP B N 1
ATOM 1822 C CA . ASP B 1 83 ? 10.617 -23.828 -1.62 1 95.38 83 ASP B CA 1
ATOM 1823 C C . ASP B 1 83 ? 11.445 -22.531 -1.711 1 95.38 83 ASP B C 1
ATOM 1825 O O . ASP B 1 83 ? 12.578 -22.484 -1.244 1 95.38 83 ASP B O 1
ATOM 1829 N N . CYS B 1 84 ? 10.883 -21.484 -2.303 1 97.06 84 CYS B N 1
ATOM 1830 C CA . CYS B 1 84 ? 11.578 -20.203 -2.436 1 97.06 84 CYS B CA 1
ATOM 1831 C C . CYS B 1 84 ? 11.195 -19.266 -1.304 1 97.06 84 CYS B C 1
ATOM 1833 O O . CYS B 1 84 ? 10.023 -19.172 -0.93 1 97.06 84 CYS B O 1
ATOM 1835 N N . THR B 1 85 ? 12.148 -18.594 -0.705 1 96.75 85 THR B N 1
ATOM 1836 C CA . THR B 1 85 ? 11.891 -17.656 0.389 1 96.75 85 THR B CA 1
ATOM 1837 C C . THR B 1 85 ? 11.664 -16.25 -0.143 1 96.75 85 THR B C 1
ATOM 1839 O O . THR B 1 85 ? 12.422 -15.773 -0.994 1 96.75 85 THR B O 1
ATOM 1842 N N . LEU B 1 86 ? 10.625 -15.602 0.391 1 96.25 86 LEU B N 1
ATOM 1843 C CA . LEU B 1 86 ? 10.336 -14.227 -0.005 1 96.25 86 LEU B CA 1
ATOM 1844 C C . LEU B 1 86 ? 11.406 -13.273 0.526 1 96.25 86 LEU B C 1
ATOM 1846 O O . LEU B 1 86 ? 11.859 -13.414 1.664 1 96.25 86 LEU B O 1
ATOM 1850 N N . GLN B 1 87 ? 11.75 -12.391 -0.335 1 95.19 87 GLN B N 1
ATOM 1851 C CA . GLN B 1 87 ? 12.711 -11.359 0.057 1 95.19 87 GLN B CA 1
ATOM 1852 C C . GLN B 1 87 ? 12.031 -10 0.194 1 95.19 87 GLN B C 1
ATOM 1854 O O . GLN B 1 87 ? 11.117 -9.68 -0.567 1 95.19 87 GLN B O 1
ATOM 1859 N N . ASN B 1 88 ? 12.523 -9.219 1.141 1 92.12 88 ASN B N 1
ATOM 1860 C CA . ASN B 1 88 ? 12 -7.867 1.346 1 92.12 88 ASN B CA 1
ATOM 1861 C C . ASN B 1 88 ? 12.797 -6.832 0.559 1 92.12 88 ASN B C 1
ATOM 1863 O O . ASN B 1 88 ? 13.289 -5.855 1.129 1 92.12 88 ASN B O 1
ATOM 1867 N N . THR B 1 89 ? 13.008 -7.145 -0.726 1 92.12 89 THR B N 1
ATOM 1868 C CA . THR B 1 89 ? 13.727 -6.266 -1.642 1 92.12 89 THR B CA 1
ATOM 1869 C C . THR B 1 89 ? 12.852 -5.891 -2.834 1 92.12 89 THR B C 1
ATOM 1871 O O . THR B 1 89 ? 11.734 -6.391 -2.967 1 92.12 89 THR B O 1
ATOM 1874 N N . ALA B 1 90 ? 13.305 -4.957 -3.611 1 91.69 90 ALA B N 1
ATOM 1875 C CA . ALA B 1 90 ? 12.617 -4.594 -4.848 1 91.69 90 ALA B CA 1
ATOM 1876 C C . ALA B 1 90 ? 12.828 -5.652 -5.926 1 91.69 90 ALA B C 1
ATOM 1878 O O . ALA B 1 90 ? 13.836 -6.363 -5.918 1 91.69 90 ALA B O 1
ATOM 1879 N N . PRO B 1 91 ? 12.031 -5.77 -6.762 1 96.19 91 PRO B N 1
ATOM 1880 C CA . PRO B 1 91 ? 10.789 -5 -6.859 1 96.19 91 PRO B CA 1
ATOM 1881 C C . PRO B 1 91 ? 9.633 -5.652 -6.113 1 96.19 91 PRO B C 1
ATOM 1883 O O . PRO B 1 91 ? 9.438 -6.867 -6.207 1 96.19 91 PR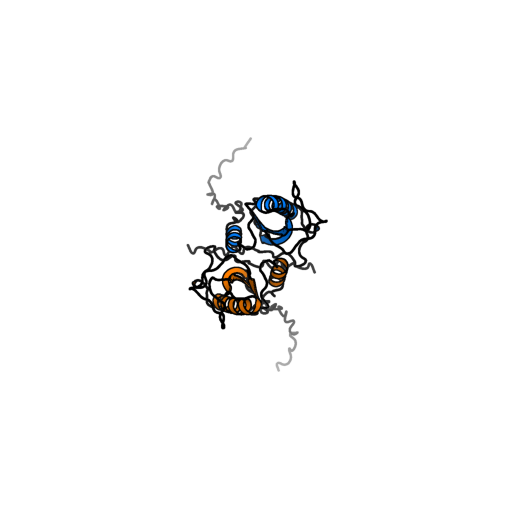O B O 1
ATOM 1886 N N . GLN B 1 92 ? 8.875 -4.84 -5.363 1 96.62 92 GLN B N 1
ATOM 1887 C CA . GLN B 1 92 ? 7.566 -5.281 -4.891 1 96.62 92 GLN B CA 1
ATOM 1888 C C . GLN B 1 92 ? 6.457 -4.797 -5.82 1 96.62 92 GLN B C 1
ATOM 1890 O O . GLN B 1 92 ? 6.488 -3.658 -6.293 1 96.62 92 GLN B O 1
ATOM 1895 N N . VAL B 1 93 ? 5.527 -5.734 -6.062 1 98 93 VAL B N 1
ATOM 1896 C CA . VAL B 1 93 ? 4.602 -5.512 -7.172 1 98 93 VAL B CA 1
ATOM 1897 C C . VAL B 1 93 ? 3.164 -5.672 -6.684 1 98 93 VAL B C 1
ATOM 1899 O O . VAL B 1 93 ? 2.863 -6.574 -5.902 1 98 93 VAL B O 1
ATOM 1902 N N . SER B 1 94 ? 2.328 -4.746 -7.141 1 97 94 SER B N 1
ATOM 1903 C CA . SER B 1 94 ? 0.892 -4.801 -6.887 1 97 94 SER B CA 1
ATOM 1904 C C . SER B 1 94 ? 0.121 -5.199 -8.141 1 97 94 SER B C 1
ATOM 1906 O O . SER B 1 94 ? 0.253 -4.555 -9.188 1 97 94 SER B O 1
ATOM 1908 N N . CYS B 1 95 ? -0.611 -6.258 -8.062 1 98.38 95 CYS B N 1
ATOM 1909 C CA . CYS B 1 95 ? -1.496 -6.707 -9.125 1 98.38 95 CYS B CA 1
ATOM 1910 C C . CYS B 1 95 ? -2.953 -6.668 -8.68 1 98.38 95 CYS B C 1
ATOM 1912 O O . CYS B 1 95 ? -3.281 -7.098 -7.574 1 98.38 95 CYS B O 1
ATOM 1914 N N . ILE B 1 96 ? -3.777 -6.16 -9.547 1 96.69 96 ILE B N 1
ATOM 1915 C CA . ILE B 1 96 ? -5.18 -5.969 -9.195 1 96.69 96 ILE B CA 1
ATOM 1916 C C . ILE B 1 96 ? -6.07 -6.75 -10.156 1 96.69 96 ILE B C 1
ATOM 1918 O O . ILE B 1 96 ? -5.969 -6.586 -11.375 1 96.69 96 ILE B O 1
ATOM 1922 N N . ASP B 1 97 ? -6.82 -7.645 -9.602 1 96.81 97 ASP B N 1
ATOM 1923 C CA . ASP B 1 97 ? -7.879 -8.32 -10.352 1 96.81 97 ASP B CA 1
ATOM 1924 C C . ASP B 1 97 ? -9.219 -7.613 -10.164 1 96.81 97 ASP B C 1
ATOM 1926 O O . ASP B 1 97 ? -9.703 -7.469 -9.039 1 96.81 97 ASP B O 1
ATOM 1930 N N . CYS B 1 98 ? -9.727 -7.137 -11.266 1 94.56 98 CYS B N 1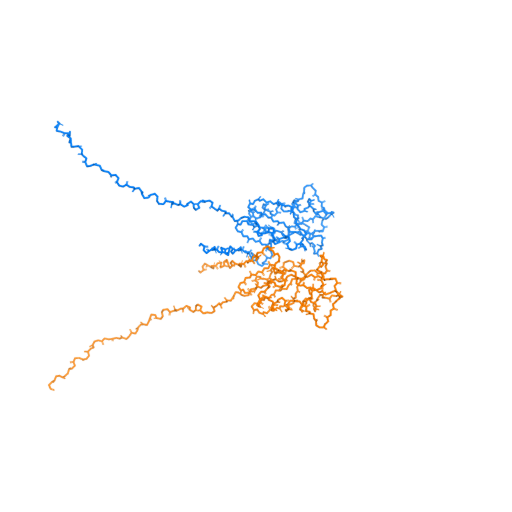
ATOM 1931 C CA . CYS B 1 98 ? -11.039 -6.508 -11.266 1 94.56 98 CYS B CA 1
ATOM 1932 C C . CYS B 1 98 ? -12.062 -7.387 -11.984 1 94.56 98 CYS B C 1
ATOM 1934 O O . CYS B 1 98 ? -12.055 -7.488 -13.211 1 94.56 98 CYS B O 1
ATOM 1936 N N . GLU B 1 99 ? -12.977 -8.023 -11.234 1 89.12 99 GLU B N 1
ATOM 1937 C CA . GLU B 1 99 ? -14.047 -8.875 -11.758 1 89.12 99 GLU B CA 1
ATOM 1938 C C . GLU B 1 99 ? -13.492 -9.922 -12.719 1 89.12 99 GLU B C 1
ATOM 1940 O O . GLU B 1 99 ? -14.016 -10.109 -13.812 1 89.12 99 GLU B O 1
ATOM 1945 N N . GLY B 1 100 ? -12.344 -10.406 -12.375 1 91.12 100 GLY B N 1
ATOM 1946 C CA . GLY B 1 100 ? -11.789 -11.508 -13.133 1 91.12 100 GLY B CA 1
ATOM 1947 C C . GLY B 1 100 ? -10.773 -11.07 -14.164 1 91.12 100 GLY B C 1
ATOM 1948 O O . GLY B 1 100 ? -10.141 -11.906 -14.82 1 91.12 100 GLY B O 1
ATOM 1949 N N . THR B 1 101 ? -10.586 -9.742 -14.281 1 94.12 101 THR B N 1
ATOM 1950 C CA . THR B 1 101 ? -9.633 -9.219 -15.25 1 94.12 101 THR B CA 1
ATOM 1951 C C . THR B 1 101 ? -8.445 -8.57 -14.547 1 94.12 101 THR B C 1
ATOM 1953 O O . THR B 1 101 ? -8.625 -7.773 -13.625 1 94.12 101 THR B O 1
ATOM 1956 N N . MET B 1 102 ? -7.254 -8.93 -15.016 1 95.62 102 MET B N 1
ATOM 1957 C CA . MET B 1 102 ? -6.039 -8.367 -14.43 1 95.62 102 MET B CA 1
ATOM 1958 C C . MET B 1 102 ? -5.234 -7.602 -15.477 1 95.62 102 MET B C 1
ATOM 1960 O O . MET B 1 102 ? -4.824 -8.164 -16.484 1 95.62 102 MET B O 1
ATOM 1964 N N . LYS B 1 103 ? -5.102 -6.301 -15.289 1 92.88 103 LYS B N 1
ATOM 1965 C CA . LYS B 1 103 ? -4.25 -5.457 -16.125 1 92.88 103 LYS B CA 1
ATOM 1966 C C . LYS B 1 103 ? -2.789 -5.559 -15.695 1 92.88 103 LYS B C 1
ATOM 1968 O O . LYS B 1 103 ? -2.432 -6.402 -14.875 1 92.88 103 LYS B O 1
ATOM 1973 N N . GLN B 1 104 ? -1.968 -4.789 -16.344 1 96.38 104 GLN B N 1
ATOM 1974 C CA . GLN B 1 104 ? -0.546 -4.746 -16.016 1 96.38 104 GLN B CA 1
ATOM 1975 C C . GLN B 1 104 ? -0.33 -4.441 -14.531 1 96.38 104 GLN B C 1
ATOM 1977 O O . GLN B 1 104 ? -0.985 -3.559 -13.977 1 96.38 104 GLN B O 1
ATOM 1982 N N . CYS B 1 105 ? 0.548 -5.227 -13.898 1 98.31 105 CYS B N 1
ATOM 1983 C CA . CYS B 1 105 ? 0.889 -4.973 -12.5 1 98.31 105 CYS B CA 1
ATOM 1984 C C . CYS B 1 105 ? 1.675 -3.674 -12.359 1 98.31 105 CYS B C 1
ATOM 1986 O O . CYS B 1 105 ? 2.137 -3.111 -13.359 1 98.31 105 CYS B O 1
ATOM 1988 N N . LEU B 1 106 ? 1.718 -3.16 -11.172 1 97.75 106 LEU B N 1
ATOM 1989 C CA . LEU B 1 106 ? 2.398 -1.906 -10.867 1 97.75 106 LEU B CA 1
ATOM 1990 C C . LEU B 1 106 ? 3.426 -2.102 -9.758 1 97.75 106 LEU B C 1
ATOM 1992 O O . LEU B 1 106 ? 3.25 -2.957 -8.891 1 97.75 106 LEU B O 1
ATOM 1996 N N . LEU B 1 107 ? 4.488 -1.284 -9.867 1 97.31 107 LEU B N 1
ATOM 1997 C CA . LEU B 1 107 ? 5.375 -1.24 -8.711 1 97.31 107 LEU B CA 1
ATOM 1998 C C . LEU B 1 107 ? 4.641 -0.702 -7.484 1 97.31 107 LEU B C 1
ATOM 2000 O O . LEU B 1 107 ? 3.854 0.242 -7.59 1 97.31 107 LEU B O 1
ATOM 2004 N N . LEU B 1 108 ? 4.926 -1.294 -6.316 1 96 108 LEU B N 1
ATOM 2005 C CA . LEU B 1 108 ? 4.238 -0.935 -5.082 1 96 108 LEU B CA 1
ATOM 2006 C C . LEU B 1 108 ? 4.395 0.552 -4.785 1 96 108 LEU B C 1
ATOM 2008 O O . LEU B 1 108 ? 3.482 1.182 -4.246 1 96 108 LEU B O 1
ATOM 2012 N N . ARG B 1 109 ? 5.488 1.137 -5.145 1 93.31 109 ARG B N 1
ATOM 2013 C CA . ARG B 1 109 ? 5.762 2.535 -4.828 1 93.31 109 ARG B CA 1
ATOM 2014 C C . ARG B 1 109 ? 4.859 3.465 -5.629 1 93.31 109 ARG B C 1
ATOM 2016 O O . ARG B 1 109 ? 4.793 4.664 -5.352 1 93.31 109 ARG B O 1
ATOM 2023 N N . LYS B 1 110 ? 4.195 2.922 -6.668 1 94.62 110 LYS B N 1
ATOM 2024 C CA . LYS B 1 110 ? 3.248 3.729 -7.438 1 94.62 110 LYS B CA 1
ATOM 2025 C C . LYS B 1 110 ? 1.867 3.723 -6.785 1 94.62 110 LYS B C 1
ATOM 2027 O O . LYS B 1 110 ? 0.875 3.371 -7.43 1 94.62 110 LYS B O 1
ATOM 2032 N N . THR B 1 111 ? 1.828 4.203 -5.562 1 91.69 111 THR B N 1
ATOM 2033 C CA . THR B 1 111 ? 0.658 4.086 -4.699 1 91.69 111 THR B CA 1
ATOM 2034 C C . THR B 1 111 ? -0.529 4.84 -5.289 1 91.69 111 THR B C 1
ATOM 2036 O O . THR B 1 111 ? -1.668 4.375 -5.215 1 91.69 111 THR B O 1
ATOM 2039 N N . ASP B 1 112 ? -0.3 6.027 -5.902 1 88.81 112 ASP B N 1
ATOM 2040 C CA . ASP B 1 112 ? -1.391 6.812 -6.469 1 88.81 112 ASP B CA 1
ATOM 2041 C C . ASP B 1 112 ? -2.055 6.074 -7.629 1 88.81 112 ASP B C 1
ATOM 2043 O O . ASP B 1 112 ? -3.283 6.02 -7.715 1 88.81 112 ASP B O 1
ATOM 2047 N N . GLU B 1 113 ? -1.228 5.527 -8.5 1 92.88 113 GLU B N 1
ATOM 2048 C CA . GLU B 1 113 ? -1.764 4.766 -9.625 1 92.88 113 GLU B CA 1
ATOM 2049 C C . GLU B 1 113 ? -2.494 3.516 -9.148 1 92.88 113 GLU B C 1
ATOM 2051 O O . GLU B 1 113 ? -3.527 3.143 -9.711 1 92.88 113 GLU B O 1
ATOM 2056 N N . ILE B 1 114 ? -1.95 2.83 -8.148 1 93.88 114 ILE B N 1
ATOM 2057 C CA . ILE B 1 114 ? -2.572 1.642 -7.574 1 93.88 114 ILE B CA 1
ATOM 2058 C C . ILE B 1 114 ? -3.945 1.999 -7.008 1 93.88 114 ILE B C 1
ATOM 2060 O O . ILE B 1 114 ? -4.934 1.32 -7.293 1 93.88 114 ILE B O 1
ATOM 2064 N N . GLN B 1 115 ? -4.023 3.062 -6.285 1 88.69 115 GLN B N 1
ATOM 2065 C CA . GLN B 1 115 ? -5.285 3.5 -5.699 1 88.69 115 GLN B CA 1
ATOM 2066 C C . GLN B 1 115 ? -6.305 3.838 -6.781 1 88.69 115 GLN B C 1
ATOM 2068 O O . GLN B 1 115 ? -7.48 3.475 -6.672 1 88.69 115 GLN B O 1
ATOM 2073 N N . LYS B 1 116 ? -5.844 4.555 -7.762 1 89 116 LYS B N 1
ATOM 2074 C CA . LYS B 1 116 ? -6.73 4.914 -8.867 1 89 116 LYS B CA 1
ATOM 2075 C C . LYS B 1 116 ? -7.312 3.67 -9.531 1 89 116 LYS B C 1
ATOM 2077 O O . LYS B 1 116 ? -8.516 3.609 -9.805 1 89 116 LYS B O 1
ATOM 2082 N N . ARG B 1 117 ? -6.453 2.713 -9.766 1 91.25 117 ARG B N 1
ATOM 2083 C CA . ARG B 1 117 ? -6.898 1.479 -10.406 1 91.25 117 ARG B CA 1
ATOM 2084 C C . ARG B 1 117 ? -7.902 0.738 -9.531 1 91.25 117 ARG B C 1
ATOM 2086 O O . ARG B 1 117 ? -8.867 0.165 -10.039 1 91.25 117 ARG B O 1
ATOM 2093 N N . MET B 1 118 ? -7.668 0.698 -8.281 1 89 118 MET B N 1
ATOM 2094 C CA . MET B 1 118 ? -8.586 0.014 -7.371 1 89 118 MET B CA 1
ATOM 2095 C C . MET B 1 118 ? -9.938 0.716 -7.332 1 89 118 MET B C 1
ATOM 2097 O O . MET B 1 118 ? -10.984 0.061 -7.309 1 89 118 MET B O 1
ATOM 2101 N N . LYS B 1 119 ? -9.969 2.002 -7.461 1 83.81 119 LYS B N 1
ATOM 2102 C CA . LYS B 1 119 ? -11.203 2.785 -7.418 1 83.81 119 LYS B CA 1
ATOM 2103 C C . LYS B 1 119 ? -11.992 2.639 -8.711 1 83.81 119 LYS B C 1
ATOM 2105 O O . LYS B 1 119 ? -13.219 2.756 -8.711 1 83.81 119 LYS B O 1
ATOM 2110 N N . GLU B 1 120 ? -11.289 2.492 -9.719 1 85.25 120 GLU B N 1
ATOM 2111 C CA . GLU B 1 120 ? -11.914 2.436 -11.031 1 85.25 120 GLU B CA 1
ATOM 2112 C C . GLU B 1 120 ? -12.492 1.05 -11.305 1 85.25 120 GLU B C 1
ATOM 2114 O O . GLU B 1 120 ? -13.172 0.845 -12.312 1 85.25 120 GLU B O 1
ATOM 2119 N N . CYS B 1 121 ? -12.164 0.105 -10.391 1 83.94 121 CYS B N 1
ATOM 2120 C CA . CYS B 1 121 ? -12.773 -1.208 -10.586 1 83.94 121 CYS B CA 1
ATOM 2121 C C . CYS B 1 121 ? -14.281 -1.146 -10.414 1 83.94 121 CYS B C 1
ATOM 2123 O O . CYS B 1 121 ? -14.773 -0.687 -9.375 1 83.94 121 CYS B O 1
ATOM 2125 N N . PRO B 1 122 ? -15.031 -1.399 -11.516 1 67.44 122 PRO B N 1
ATOM 2126 C CA . PRO B 1 122 ? -16.484 -1.24 -11.516 1 67.44 122 PRO B CA 1
ATOM 2127 C C . PRO B 1 122 ? -17.172 -2.129 -10.477 1 67.44 122 PRO B C 1
ATOM 2129 O O . PRO B 1 122 ? -16.719 -3.248 -10.227 1 67.44 122 PRO B O 1
ATOM 2132 N N . PRO B 1 123 ? -18.062 -1.473 -9.68 1 60 123 PRO B N 1
ATOM 2133 C CA . PRO B 1 123 ? -18.875 -2.363 -8.844 1 60 123 PRO B CA 1
ATOM 2134 C C . PRO B 1 123 ? -19.703 -3.34 -9.664 1 60 123 PRO B C 1
ATOM 2136 O O . PRO B 1 123 ? -20 -3.072 -10.828 1 60 123 PRO B O 1
ATOM 2139 N N . LYS B 1 124 ? -19.781 -4.625 -9.195 1 53.62 124 LYS B N 1
ATOM 2140 C CA . LYS B 1 124 ? -20.75 -5.473 -9.883 1 53.62 124 LYS B CA 1
ATOM 2141 C C . LYS B 1 124 ? -22.141 -4.82 -9.898 1 53.62 124 LYS B C 1
ATOM 2143 O O . LYS B 1 124 ? -22.672 -4.461 -8.852 1 53.62 124 LYS B O 1
ATOM 2148 N N . TYR B 1 125 ? -22.375 -3.973 -10.82 1 47.34 125 TYR B N 1
ATOM 2149 C CA . TYR B 1 125 ? -23.797 -3.703 -10.945 1 47.34 125 TYR B CA 1
ATOM 2150 C C . TYR B 1 125 ? -24.594 -5 -11.031 1 47.34 125 TYR B C 1
ATOM 2152 O O . TYR B 1 125 ? -24.344 -5.836 -11.898 1 47.34 125 TYR B O 1
ATOM 2160 N N . ASN B 1 126 ? -24.766 -5.609 -9.93 1 42.84 126 ASN B N 1
ATOM 2161 C CA . ASN B 1 126 ? -25.797 -6.609 -10.148 1 42.84 126 ASN B CA 1
ATOM 2162 C C . ASN B 1 126 ? -26.969 -6.035 -10.93 1 42.84 126 ASN B C 1
ATOM 2164 O O . ASN B 1 126 ? -27.609 -5.074 -10.492 1 42.84 126 ASN B O 1
ATOM 2168 N N . PRO B 1 127 ? -26.891 -6.156 -12.227 1 38.75 127 PRO B N 1
ATOM 2169 C CA . PRO B 1 127 ? -28.109 -5.754 -12.93 1 38.75 127 PRO B CA 1
ATOM 2170 C C . PRO B 1 127 ? -29.375 -6.176 -12.188 1 38.75 127 PRO B C 1
ATOM 2172 O O . PRO B 1 127 ? -30.484 -5.855 -12.633 1 38.75 127 PRO B O 1
ATOM 2175 N N . GLY B 1 128 ? -29.188 -7.301 -11.461 1 39 128 GLY B N 1
ATOM 2176 C CA . GLY B 1 128 ? -30.5 -7.867 -11.195 1 39 128 GLY B CA 1
ATOM 2177 C C . GLY B 1 128 ? -31.406 -6.938 -10.398 1 39 128 GLY B C 1
ATOM 2178 O O . GLY B 1 128 ? -32.5 -7.328 -9.992 1 39 128 GLY B O 1
ATOM 2179 N N . ALA B 1 129 ? -30.734 -6.047 -9.578 1 41.69 129 ALA B N 1
ATOM 2180 C CA . ALA B 1 129 ? -31.859 -5.469 -8.836 1 41.69 129 ALA B CA 1
ATOM 2181 C C . ALA B 1 129 ? -32.75 -4.645 -9.758 1 41.69 129 ALA B C 1
ATOM 2183 O O . ALA B 1 129 ? -32.438 -3.49 -10.062 1 41.69 129 ALA B O 1
ATOM 2184 N N . GLY B 1 130 ? -33.031 -5.27 -10.875 1 35.06 130 GLY B N 1
ATOM 2185 C CA . GLY B 1 130 ? -34.125 -4.766 -11.711 1 35.06 130 GLY B CA 1
ATOM 2186 C C . GLY B 1 130 ? -35.25 -4.129 -10.906 1 35.06 130 GLY B C 1
ATOM 2187 O O . GLY B 1 130 ? -35.625 -4.652 -9.859 1 35.06 130 GLY B O 1
ATOM 2188 N N . HIS B 1 131 ? -35.125 -2.82 -10.859 1 37.59 131 HIS B N 1
ATOM 2189 C CA . HIS B 1 131 ? -36.281 -2.053 -10.406 1 37.59 131 HIS B CA 1
ATOM 2190 C C . HIS B 1 131 ? -37.594 -2.705 -10.852 1 37.59 131 HIS B C 1
ATOM 2192 O O . HIS B 1 131 ? -37.812 -2.902 -12.047 1 37.59 131 HIS B O 1
ATOM 2198 N N . ILE B 1 132 ? -38 -3.715 -10.062 1 34.41 132 ILE B N 1
ATOM 2199 C CA . ILE B 1 132 ? -39.406 -4.105 -10.273 1 34.41 132 ILE B CA 1
ATOM 2200 C C . ILE B 1 132 ? -40.25 -2.857 -10.438 1 34.41 132 ILE B C 1
ATOM 2202 O O . ILE B 1 132 ? -40.438 -2.078 -9.5 1 34.41 132 ILE B O 1
ATOM 2206 N N . MET B 1 133 ? -39.969 -2.082 -11.477 1 32.84 133 MET B N 1
ATOM 2207 C CA . MET B 1 133 ? -40.969 -1.086 -11.836 1 32.84 133 MET B CA 1
ATOM 2208 C C . MET B 1 133 ? -42.375 -1.661 -11.703 1 32.84 133 MET B C 1
ATOM 2210 O O . MET B 1 133 ? -42.688 -2.701 -12.281 1 32.84 133 MET B O 1
ATOM 2214 N N . PHE B 1 134 ? -42.938 -1.536 -10.492 1 32.12 134 PHE B N 1
ATOM 2215 C CA . PHE B 1 134 ? -44.344 -1.769 -10.281 1 32.12 134 PHE B CA 1
ATOM 2216 C C . PHE B 1 134 ? -45.156 -1.199 -11.43 1 32.12 134 PHE B C 1
ATOM 2218 O O . PHE B 1 134 ? -45.188 0.014 -11.656 1 32.12 134 PHE B O 1
ATOM 2225 N N . GLN B 1 135 ? -45.094 -1.973 -12.562 1 28.47 135 GLN B N 1
ATOM 2226 C CA . GLN B 1 135 ? -46.062 -1.66 -13.625 1 28.47 135 GLN B CA 1
ATOM 2227 C C . GLN B 1 135 ? -47.469 -1.488 -13.062 1 28.47 135 GLN B C 1
ATOM 2229 O O . GLN B 1 135 ? -48.031 -2.422 -12.484 1 28.47 135 GLN B O 1
ATOM 2234 N N . ILE B 1 136 ? -47.75 -0.361 -12.453 1 29.88 136 ILE B N 1
ATOM 2235 C CA . ILE B 1 136 ? -49.125 0.036 -12.195 1 29.88 136 ILE B CA 1
ATOM 2236 C C . ILE B 1 136 ? -49.969 -0.207 -13.438 1 29.88 136 ILE B C 1
ATOM 2238 O O . ILE B 1 136 ? -49.75 0.404 -14.484 1 29.88 136 ILE B O 1
ATOM 2242 N N . SER B 1 137 ? -50.281 -1.599 -13.672 1 24.2 137 SER B N 1
ATOM 2243 C CA . SER B 1 137 ? -51.219 -1.946 -14.734 1 24.2 137 SER B CA 1
ATOM 2244 C C . SER B 1 137 ? -52.469 -1.074 -14.672 1 24.2 137 SER B C 1
ATOM 2246 O O . SER B 1 137 ? -53.156 -1.058 -13.656 1 24.2 137 SER B O 1
ATOM 2248 N N . GLY B 1 138 ? -52.594 -0.031 -15.328 1 25.22 138 GLY B N 1
ATOM 2249 C CA . GLY B 1 138 ? -53.781 0.783 -15.594 1 25.22 138 GLY B CA 1
ATOM 2250 C C . GLY B 1 138 ? -54.906 -0.004 -16.203 1 25.22 138 GLY B C 1
ATOM 2251 O O . GLY B 1 138 ? -55.844 0.578 -16.766 1 25.22 138 GLY B O 1
ATOM 2252 N N . ASN B 1 139 ? -54.938 -1.418 -16.172 1 25.17 139 ASN B N 1
ATOM 2253 C CA . ASN B 1 139 ? -55.938 -1.865 -17.156 1 25.17 139 ASN B CA 1
ATOM 2254 C C . ASN B 1 139 ? -57.281 -1.211 -16.922 1 25.17 139 ASN B C 1
ATOM 2256 O O . ASN B 1 139 ? -57.562 -0.726 -15.828 1 25.17 139 ASN B O 1
ATOM 2260 N N . LYS B 1 140 ? -58.406 -1.879 -17.828 1 24.58 140 LYS B N 1
ATOM 2261 C CA . LYS B 1 140 ? -59.594 -1.659 -18.672 1 24.58 140 LYS B CA 1
ATOM 2262 C C . LYS B 1 140 ? -60.844 -1.502 -17.828 1 24.58 140 LYS B C 1
ATOM 2264 O O . LYS B 1 140 ? -60.938 -2.031 -16.719 1 24.58 140 LYS B O 1
ATOM 2269 N N . GLN B 1 141 ? -61.938 -0.873 -18.484 1 26.05 141 GLN B N 1
ATOM 2270 C CA . GLN B 1 141 ? -63.156 -0.095 -18.375 1 26.05 141 GLN B CA 1
ATOM 2271 C C . 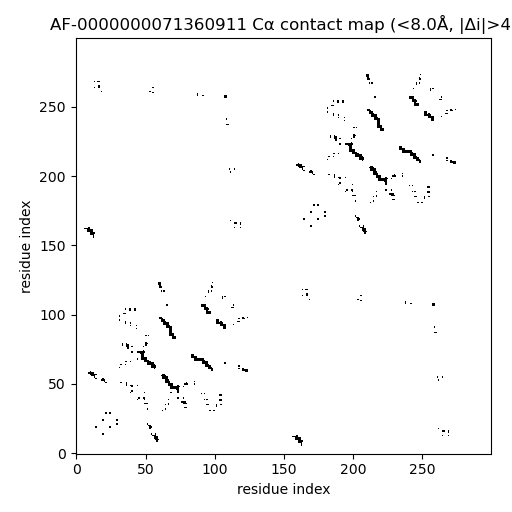GLN B 1 141 ? -64.312 -0.967 -17.922 1 26.05 141 GLN B C 1
ATOM 2273 O O . GLN B 1 141 ? -64.25 -2.193 -18.047 1 26.05 141 GLN B O 1
ATOM 2278 N N . PRO B 1 142 ? -65.75 -0.46 -18.141 1 27 142 PRO B N 1
ATOM 2279 C CA . PRO B 1 142 ? -67.062 -0.326 -17.531 1 27 142 PRO B CA 1
ATOM 2280 C C . PRO B 1 142 ? -67.938 -1.57 -17.703 1 27 142 PRO B C 1
ATOM 2282 O O . PRO B 1 142 ? -67.688 -2.383 -18.594 1 27 142 PRO B O 1
ATOM 2285 N N . GLN B 1 143 ? -69.062 -1.813 -16.891 1 25.14 143 GLN B N 1
ATOM 2286 C CA . GLN B 1 143 ? -70.188 -2.693 -16.562 1 25.14 143 GLN B CA 1
ATOM 2287 C C . GLN B 1 143 ? -71.188 -2.781 -17.734 1 25.14 143 GLN B C 1
ATOM 2289 O O . GLN B 1 143 ? -72.125 -3.506 -17.656 1 25.14 143 GLN B O 1
ATOM 2294 N N . THR B 1 144 ? -71.188 -2.383 -18.969 1 22.42 144 THR B N 1
ATOM 2295 C CA . THR B 1 144 ? -72.5 -2.088 -19.422 1 22.42 144 THR B CA 1
ATOM 2296 C C . THR B 1 144 ? -73.312 -3.373 -19.609 1 22.42 144 THR B C 1
ATOM 2298 O O . THR B 1 144 ? -74.5 -3.432 -19.25 1 22.42 144 THR B O 1
ATOM 2301 N N . GLY B 1 145 ? -73.125 -4.379 -20.625 1 20.97 145 GLY B N 1
ATOM 2302 C CA . GLY B 1 145 ? -74.25 -4.621 -21.516 1 20.97 145 GLY B CA 1
ATOM 2303 C C . GLY B 1 145 ? -75.25 -5.578 -20.953 1 20.97 145 GLY B C 1
ATOM 2304 O O . GLY B 1 145 ? -74.938 -6.746 -20.703 1 20.97 145 GLY B O 1
ATOM 2305 N N . CYS B 1 146 ? -76.375 -5.238 -20.25 1 22.03 146 CYS B N 1
ATOM 2306 C CA . CYS B 1 146 ? -77.75 -5.512 -19.844 1 22.03 146 CYS B CA 1
ATOM 2307 C C . CYS B 1 146 ? -78.625 -5.801 -21.062 1 22.03 146 CYS B C 1
ATOM 2309 O O . CYS B 1 146 ? -79.812 -5.57 -21.031 1 22.03 146 CYS B O 1
ATOM 2311 N N . VAL B 1 147 ? -78.438 -6.254 -22.328 1 21.72 147 VAL B N 1
ATOM 2312 C CA . VAL B 1 147 ? -79.688 -6.621 -22.984 1 21.72 147 VAL B CA 1
ATOM 2313 C C . VAL B 1 147 ? -80.312 -7.809 -22.25 1 21.72 147 VAL B C 1
ATOM 2315 O O . VAL B 1 147 ? -79.625 -8.492 -21.469 1 21.72 147 VAL B O 1
ATOM 2318 N N . GLY B 1 148 ? -80.938 -8.922 -23.188 1 22.78 148 GLY B N 1
ATOM 2319 C CA . GLY B 1 148 ? -82.188 -9.492 -23.719 1 22.78 148 GLY B CA 1
ATOM 2320 C C . GLY B 1 148 ? -82.5 -10.875 -23.156 1 22.78 148 GLY B C 1
ATOM 2321 O O . GLY B 1 148 ? -81.688 -11.781 -23.25 1 22.78 148 GLY B O 1
ATOM 2322 N N . CYS B 1 149 ? -83.375 -11.016 -22.156 1 24.22 149 CYS B N 1
ATOM 2323 C CA . CYS B 1 149 ? -84.188 -12.008 -21.484 1 24.22 149 CYS B CA 1
ATOM 2324 C C . CYS B 1 149 ? -85 -12.836 -22.5 1 24.22 149 CYS B C 1
ATOM 2326 O O . CYS B 1 149 ? -85.062 -14.062 -22.391 1 24.22 149 CYS B O 1
ATOM 2328 N N . VAL B 1 150 ? -86.125 -12.273 -23.219 1 21.75 150 VAL B N 1
ATOM 2329 C CA . VAL B 1 150 ? -87.312 -12.969 -23.75 1 21.75 150 VAL B CA 1
ATOM 2330 C C . VAL B 1 150 ? -86.875 -13.906 -24.875 1 21.75 150 VAL B C 1
ATOM 2332 O O . VAL B 1 150 ? -86 -13.547 -25.719 1 21.75 150 VAL B O 1
#

Secondary structure (DSSP, 8-state):
---------EEE----SS---GGG--HHHHHHHHHHHHHHHHHH-SSEEEEEEEEEEE-SSEEEEEEEEEEEEP-SS----TTSPB-S-SPPEEEEEETTEE---EETT-HHHHHHHHHTS-----TT----------------------/---------EEE----SS---GGG--HHHHHHHHHHHHHHHHHH-SSEEEEEEEEEEE-SSEEEEEEEEEEEEP-SS----TTSPB-S-SPPEEEEEETTEE---EETT-HHHHHHHHHTS-----TT----------------------

Solvent-accessible surface area (backbone atoms only — not comparable to full-atom values): 18082 Å² total; per-residue (Å²): 132,79,75,72,72,70,73,68,57,41,30,27,42,64,64,71,65,68,72,57,46,80,88,68,47,51,73,70,56,41,54,53,51,49,51,40,26,35,47,41,31,72,75,64,39,76,62,33,27,39,32,87,55,39,72,69,35,27,44,100,31,34,40,30,35,34,31,19,23,30,77,36,65,53,56,89,80,50,61,86,57,88,89,44,50,79,40,100,50,80,66,36,35,36,27,49,34,40,76,87,42,67,65,86,56,39,55,52,86,46,50,69,61,52,50,40,54,62,66,64,41,64,71,74,70,63,69,74,75,56,75,77,68,79,72,80,77,78,84,78,88,85,85,79,94,76,88,86,80,130,133,79,74,72,71,71,74,66,56,41,30,28,44,65,65,69,66,69,72,56,48,80,88,69,47,52,72,70,57,41,53,52,50,48,51,40,27,36,47,41,30,71,75,64,39,76,65,33,26,38,32,87,56,39,74,68,34,29,44,100,31,34,41,31,37,33,32,22,23,30,76,38,64,52,56,89,81,51,62,87,56,88,89,44,51,79,39,100,49,81,67,38,35,36,26,50,35,39,77,87,41,66,65,86,55,39,54,52,86,45,49,68,60,52,51,39,53,61,66,65,41,65,70,73,68,63,69,71,76,55,72,76,66,77,72,76,74,77,79,89,86,85,84,72,94,73,86,88,86,132

Nearest PDB structures (foldseek):
  5o46-assembly2_A  TM=5.975E-01  e=7.242E-02  Ixodes ricinus
  8glv-assembly1_Ly  TM=4.149E-01  e=3.591E+00  Chlamydomonas reinhardtii
  3e3e-assembly2_B  TM=5.152E-01  e=8.721E+00  Homo sapiens
  5o46-assembly2_A  TM=5.975E-01  e=7.510E-02  Ixodes ricinus

Organism: Carassius auratus (NCBI:txid7957)

Sequence (300 aa):
MRGVLFLLNALILLESTKGTTYDDLDDHARNIVNKAIEKANKDYGKGKHLDFHIIANRNNNMVNVILRPTSCDKKTPSVHRKDCTLQNTAPQVSCIDCEGTMKQCLLLRKTDEIQKRMKECPPKYNPGAGHIMFQISGNKQPQTGCVGCVMRGVLFLLNALILLESTKGTTYDDLDDHARNIVNKAIEKANKDYGKGKHLDFHIIANRNNNMVNVILRPTSCDKKTPSVHRKDCTLQNTAPQVSCIDCEGTMKQCLLLRKTDEIQKRMKECPPKYNPGAGHIMFQISGNKQPQTGCVGCV

Foldseek 3Di:
DPPPPPPVPQPFCPDDPPQDDLVNDDPVVNVVQFVVQQQCCVQPVDFFRKHWGHFRGDGPFKTKTKIATWPHTDDPPRGHDPVTHGDPDPFIWIWMGGNNDTDHIDGVVVVVVVVVVVVPRDDPPPVPVPPPPPPPPDDDDDPDDDDPPD/DPPPPPPVPQPQCPDDPPQDDLVNDDPVVNVVQFVVQQQCCVQPVDFFRKHWGHFRGDGPFKTKTKIATWPHTDDPPRGHDPVTHGDPDPFIWIWMGGNNDTDHIDGVVVVVVVVVVRVPRDDPPPVPVPPPPPPPPPDDDDDDDPDDDD

Radius of gyration: 28.42 Å; Cα contacts (8 Å, |Δi|>4): 489; chains: 2; bounding box: 106×48×79 Å

pLDDT: mean 74.59, std 28.73, range [20.97, 98.62]